Protein AF-A0AA97FC95-F1 (afdb_monomer)

Structure (mmCIF, N/CA/C/O backbone):
data_AF-A0AA97FC95-F1
#
_entry.id   AF-A0AA97FC95-F1
#
loop_
_atom_site.group_PDB
_atom_site.id
_atom_site.type_symbol
_atom_site.label_atom_id
_atom_site.label_alt_id
_atom_site.label_comp_id
_atom_site.label_asym_id
_atom_site.label_entity_id
_atom_site.label_seq_id
_atom_site.pdbx_PDB_ins_code
_atom_site.Cartn_x
_atom_site.Cartn_y
_atom_site.Cartn_z
_atom_site.occupancy
_atom_site.B_iso_or_equiv
_atom_site.auth_seq_id
_atom_site.auth_comp_id
_atom_site.auth_asym_id
_atom_site.auth_atom_id
_atom_site.pdbx_PDB_model_num
ATOM 1 N N . MET A 1 1 ? -12.228 -9.298 33.103 1.00 82.50 1 MET A N 1
ATOM 2 C CA . MET A 1 1 ? -12.554 -8.169 32.203 1.00 82.50 1 MET A CA 1
ATOM 3 C C . MET A 1 1 ? -13.077 -6.937 32.944 1.00 82.50 1 MET A C 1
ATOM 5 O O . MET A 1 1 ? -12.356 -5.952 32.947 1.00 82.50 1 MET A O 1
ATOM 9 N N . LYS A 1 2 ? -14.233 -6.981 33.641 1.00 90.38 2 LYS A N 1
ATOM 10 C CA . LYS A 1 2 ? -14.786 -5.820 34.390 1.00 90.38 2 LYS A CA 1
ATOM 11 C C . LYS A 1 2 ? -13.764 -5.099 35.282 1.00 90.38 2 LYS A C 1
ATOM 13 O O . LYS A 1 2 ? -13.689 -3.879 35.252 1.00 90.38 2 LYS A O 1
ATOM 18 N N . ARG A 1 3 ? -12.931 -5.842 36.024 1.00 91.69 3 ARG A N 1
ATOM 19 C CA . ARG A 1 3 ? -11.844 -5.265 36.839 1.00 91.69 3 ARG A CA 1
ATOM 20 C C . ARG A 1 3 ? -10.843 -4.451 36.007 1.00 91.69 3 ARG A C 1
ATOM 22 O O . ARG A 1 3 ? -10.552 -3.326 36.368 1.00 91.69 3 ARG A O 1
ATOM 29 N N . ALA A 1 4 ? -10.371 -4.987 34.882 1.00 88.81 4 ALA A N 1
ATOM 30 C CA . ALA A 1 4 ? -9.435 -4.282 34.003 1.00 88.81 4 ALA A CA 1
ATOM 31 C C . ALA A 1 4 ? -10.069 -3.031 33.373 1.00 88.81 4 ALA A C 1
ATOM 33 O O . ALA A 1 4 ? -9.433 -1.990 33.319 1.00 88.81 4 ALA A O 1
ATOM 34 N N . LEU A 1 5 ? -11.339 -3.109 32.961 1.00 91.75 5 LEU A N 1
ATOM 35 C CA . LEU A 1 5 ? -12.071 -1.950 32.441 1.00 91.75 5 LEU A CA 1
ATOM 36 C C . LEU A 1 5 ? -12.244 -0.857 33.503 1.00 91.75 5 LEU A C 1
ATOM 38 O O . LEU A 1 5 ? -12.091 0.313 33.182 1.00 91.75 5 LEU A O 1
ATOM 42 N N . LYS A 1 6 ? -12.493 -1.222 34.770 1.00 93.75 6 LYS A N 1
ATOM 43 C CA . LYS A 1 6 ? -12.516 -0.256 35.882 1.00 93.75 6 LYS A CA 1
ATOM 44 C C . LYS A 1 6 ? -11.175 0.457 36.037 1.00 93.75 6 LYS A C 1
ATOM 46 O O . LYS A 1 6 ? -11.168 1.678 36.115 1.00 93.75 6 LYS A O 1
ATOM 51 N N . GLU A 1 7 ? -10.070 -0.288 36.027 1.00 93.00 7 GLU A N 1
ATOM 52 C CA . GLU A 1 7 ? -8.716 0.278 36.106 1.00 93.00 7 GLU A CA 1
ATOM 53 C C . GLU A 1 7 ? -8.420 1.215 34.930 1.00 93.00 7 GLU A C 1
ATOM 55 O O . GLU A 1 7 ? -7.948 2.330 35.132 1.00 93.00 7 GLU A O 1
ATOM 60 N N . ILE A 1 8 ? -8.758 0.808 33.702 1.00 92.25 8 ILE A N 1
ATOM 61 C CA . ILE A 1 8 ? -8.600 1.641 32.502 1.00 92.25 8 ILE A CA 1
ATOM 62 C C . ILE A 1 8 ? -9.433 2.923 32.623 1.00 92.25 8 ILE A C 1
ATOM 64 O O . ILE A 1 8 ? -8.919 4.005 32.339 1.00 92.25 8 ILE A O 1
ATOM 68 N N . ASN A 1 9 ? -10.675 2.822 33.114 1.00 93.62 9 ASN A N 1
ATOM 69 C CA . ASN A 1 9 ? -11.589 3.958 33.254 1.00 93.62 9 ASN A CA 1
ATOM 70 C C . ASN A 1 9 ? -11.081 5.050 34.209 1.00 93.62 9 ASN A C 1
ATOM 72 O O . ASN A 1 9 ? -11.554 6.180 34.158 1.00 93.62 9 ASN A O 1
ATOM 76 N N . THR A 1 10 ? -10.111 4.733 35.075 1.00 93.06 10 THR A N 1
ATOM 77 C CA . THR A 1 10 ? -9.479 5.731 35.954 1.00 93.06 10 THR A CA 1
ATOM 78 C C . THR A 1 10 ? -8.564 6.700 35.202 1.00 93.06 10 THR A C 1
ATOM 80 O O . THR A 1 10 ? -8.361 7.820 35.663 1.00 93.06 10 THR A O 1
ATOM 83 N N . LYS A 1 11 ? -8.011 6.287 34.051 1.00 92.06 11 LYS A N 1
ATOM 84 C CA . LYS A 1 11 ? -7.064 7.081 33.244 1.00 92.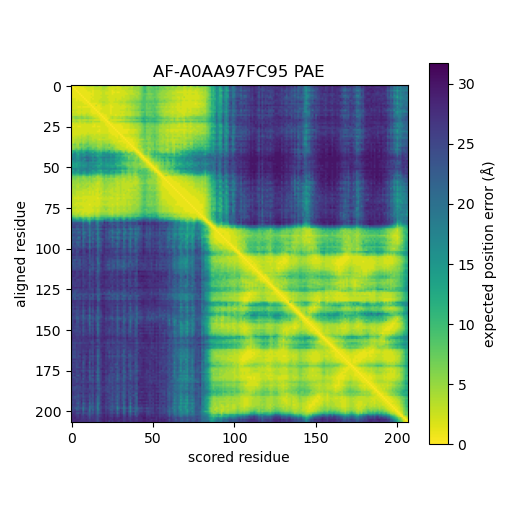06 11 LYS A CA 1
ATOM 85 C C . LYS A 1 11 ? -7.589 7.433 31.855 1.00 92.06 11 LYS A C 1
ATOM 87 O O . LYS A 1 11 ? -7.106 8.378 31.236 1.00 92.06 11 LYS A O 1
ATOM 92 N N . ILE A 1 12 ? -8.541 6.661 31.344 1.00 92.56 12 ILE A N 1
ATOM 93 C CA . ILE A 1 12 ? -9.150 6.826 30.026 1.00 92.56 12 ILE A CA 1
ATOM 94 C C . ILE A 1 12 ? -10.660 6.799 30.216 1.00 92.56 12 ILE A C 1
ATOM 96 O O . ILE A 1 12 ? -11.195 5.761 30.583 1.00 92.56 12 ILE A O 1
ATOM 100 N N . SER A 1 13 ? -11.352 7.902 29.930 1.00 92.88 13 SER A N 1
ATOM 101 C CA . SER A 1 13 ? -12.819 7.944 29.973 1.00 92.88 13 SER A CA 1
ATOM 102 C C . SER A 1 13 ? -13.403 6.939 28.977 1.00 92.88 13 SER A C 1
ATOM 104 O O . SER A 1 13 ? -13.340 7.146 27.765 1.00 92.88 13 SER A O 1
ATOM 106 N N . LEU A 1 14 ? -13.968 5.830 29.466 1.00 92.44 14 LEU A N 1
ATOM 107 C CA . LEU A 1 14 ? -14.559 4.811 28.595 1.00 92.44 14 LEU A CA 1
ATOM 108 C C . LEU A 1 14 ? -15.836 5.303 27.903 1.00 92.44 14 LEU A C 1
ATOM 110 O O . LEU A 1 14 ? -16.206 4.756 26.868 1.00 92.44 14 LEU A O 1
ATOM 114 N N . SER A 1 15 ? -16.482 6.345 28.435 1.00 92.44 15 SER A N 1
ATOM 115 C CA . SER A 1 15 ? -17.663 6.975 27.833 1.00 92.44 15 SER A CA 1
ATOM 116 C C . SER A 1 15 ? -17.398 7.531 26.428 1.00 92.44 15 SER A C 1
ATOM 118 O O . SER A 1 15 ? -18.323 7.618 25.627 1.00 92.44 15 SER A O 1
ATOM 120 N N . ASP A 1 16 ? -16.142 7.852 26.102 1.00 89.25 16 ASP A N 1
ATOM 121 C CA . ASP A 1 16 ? -15.748 8.381 24.788 1.00 89.25 16 ASP A CA 1
ATOM 122 C C . ASP A 1 16 ? -15.690 7.291 23.700 1.00 89.25 16 ASP A C 1
ATOM 124 O O . ASP A 1 16 ? -15.537 7.588 22.512 1.00 89.25 16 ASP A O 1
ATOM 128 N N . TYR A 1 17 ? -15.788 6.021 24.105 1.00 88.12 17 TYR A N 1
ATOM 129 C CA . TYR A 1 17 ? -15.607 4.838 23.258 1.00 88.12 17 TYR A CA 1
ATOM 130 C C . TYR A 1 17 ? -16.839 3.928 23.257 1.00 88.12 17 TYR A C 1
ATOM 132 O O . TYR A 1 17 ? -16.738 2.737 22.974 1.00 88.12 17 TYR A O 1
ATOM 140 N N . VAL A 1 18 ? -18.002 4.483 23.591 1.00 88.50 18 VAL A N 1
ATOM 141 C CA . VAL A 1 18 ? -19.302 3.805 23.562 1.00 88.50 18 VAL A CA 1
ATOM 142 C C . VAL A 1 18 ? -20.346 4.728 22.916 1.00 88.50 18 VAL A C 1
ATOM 144 O O . VAL A 1 18 ? -20.107 5.936 22.808 1.00 88.50 18 VAL A O 1
ATOM 147 N N . PRO A 1 19 ? -21.509 4.212 22.479 1.00 87.25 19 PRO A N 1
ATOM 148 C CA . PRO A 1 19 ? -22.583 5.040 21.946 1.00 87.25 19 PRO A CA 1
ATOM 149 C C . PRO A 1 19 ? -22.986 6.162 22.905 1.00 87.25 19 PRO A C 1
ATOM 151 O O . PRO A 1 19 ? -23.009 5.990 24.131 1.00 87.25 19 PRO A O 1
ATOM 154 N N . LYS A 1 20 ? -23.355 7.316 22.340 1.00 83.69 20 LYS A N 1
ATOM 155 C CA . LYS A 1 20 ? -23.880 8.445 23.119 1.00 83.69 20 LYS A CA 1
ATOM 156 C C . LYS A 1 20 ? -25.092 7.980 23.935 1.00 83.69 20 LYS A C 1
ATOM 158 O O . LYS A 1 20 ? -25.912 7.217 23.437 1.00 83.69 20 LYS A O 1
ATOM 163 N N . ASN A 1 21 ? -25.206 8.464 25.172 1.00 86.50 21 ASN A N 1
ATOM 164 C CA . ASN A 1 21 ? -26.239 8.086 26.152 1.00 86.50 21 ASN A CA 1
ATOM 165 C C . ASN A 1 21 ? -26.091 6.687 26.779 1.00 86.50 21 ASN A C 1
ATOM 167 O O . ASN A 1 21 ? -26.996 6.234 27.477 1.00 86.50 21 ASN A O 1
ATOM 171 N N . THR A 1 22 ? -24.953 6.014 26.595 1.00 90.19 22 THR A N 1
ATOM 172 C CA . THR A 1 22 ? -24.647 4.801 27.364 1.00 90.19 22 THR A CA 1
ATOM 173 C C . THR A 1 22 ? -24.504 5.148 28.849 1.00 90.19 22 THR A C 1
ATOM 175 O O . THR A 1 22 ? -23.634 5.930 29.226 1.00 90.19 22 THR A O 1
ATOM 178 N N . SER A 1 23 ? -25.348 4.558 29.698 1.00 88.56 23 SER A N 1
ATOM 179 C CA . SER A 1 23 ? -25.391 4.841 31.141 1.00 88.56 23 SER A CA 1
ATOM 180 C C . SER A 1 23 ? -24.152 4.343 31.888 1.00 88.56 23 SER A C 1
ATOM 182 O O . SER A 1 23 ? -23.619 5.050 32.741 1.00 88.56 23 SER A O 1
ATOM 184 N N . ASN A 1 24 ? -23.677 3.139 31.557 1.00 92.62 24 ASN A N 1
ATOM 185 C CA . ASN A 1 24 ? -22.446 2.577 32.097 1.00 92.62 24 ASN A CA 1
ATOM 186 C C . ASN A 1 24 ? -21.564 2.027 30.964 1.00 92.62 24 ASN A C 1
ATOM 188 O O . ASN A 1 24 ? -21.862 0.959 30.419 1.00 92.62 24 ASN A O 1
ATOM 192 N N . PRO A 1 25 ? -20.452 2.702 30.621 1.00 91.44 25 PRO A N 1
ATOM 193 C CA . PRO A 1 25 ? -19.581 2.260 29.538 1.00 91.44 25 PRO A CA 1
ATOM 194 C C . PRO A 1 25 ? -18.913 0.907 29.828 1.00 91.44 25 PRO A C 1
ATOM 196 O O . PRO A 1 25 ? -18.642 0.143 28.906 1.00 91.44 25 PRO A O 1
ATOM 199 N N . ILE A 1 26 ? -18.674 0.563 31.100 1.00 92.69 26 ILE A N 1
ATOM 200 C CA . ILE A 1 26 ? -18.060 -0.720 31.474 1.00 92.69 26 ILE A CA 1
ATOM 201 C C . ILE A 1 26 ? -19.015 -1.876 31.189 1.00 92.69 26 ILE A C 1
ATOM 203 O O . ILE A 1 26 ? -18.582 -2.904 30.668 1.00 92.69 26 ILE A O 1
ATOM 207 N N . ASP A 1 27 ? -20.291 -1.714 31.540 1.00 92.75 27 ASP A N 1
ATOM 208 C CA . ASP A 1 27 ? -21.303 -2.735 31.272 1.00 92.75 27 ASP A CA 1
ATOM 209 C C . ASP A 1 27 ? -21.538 -2.860 29.765 1.00 92.75 27 ASP A C 1
ATOM 211 O O . ASP A 1 27 ? -21.550 -3.973 29.259 1.00 92.75 27 ASP A O 1
ATOM 215 N N . TYR A 1 28 ? -21.535 -1.756 29.011 1.00 91.06 28 TYR A N 1
ATOM 216 C CA . TYR A 1 28 ? -21.583 -1.816 27.546 1.00 91.06 28 TYR A CA 1
ATOM 217 C C . TYR A 1 28 ? -20.461 -2.679 26.941 1.00 91.06 28 TYR A C 1
ATOM 219 O O . TYR A 1 28 ? -20.723 -3.557 26.118 1.00 91.06 28 TYR A O 1
ATOM 227 N N . PHE A 1 29 ? -1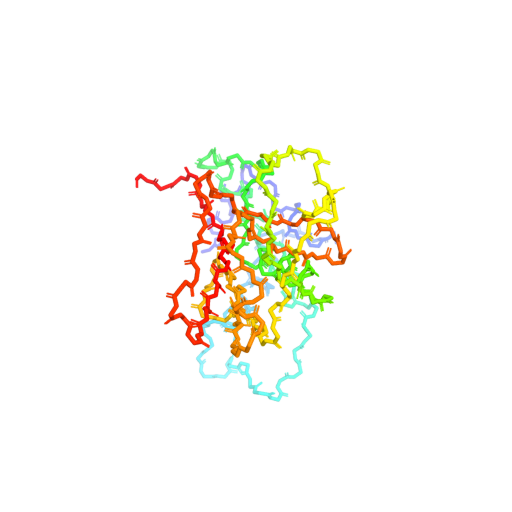9.206 -2.507 27.370 1.00 88.81 29 PHE A N 1
ATOM 228 C CA . PHE A 1 29 ? -18.113 -3.353 26.873 1.00 88.81 29 PHE A CA 1
ATOM 229 C C . PHE A 1 29 ? -18.290 -4.837 27.228 1.00 88.81 29 PHE A C 1
ATOM 231 O O . PHE A 1 29 ? -17.825 -5.709 26.494 1.00 88.81 29 PHE A O 1
ATOM 238 N N . VAL A 1 30 ? -18.934 -5.143 28.353 1.00 88.94 30 VAL A N 1
ATOM 239 C CA . VAL A 1 30 ? -19.117 -6.526 28.809 1.00 88.94 30 VAL A CA 1
ATOM 240 C C . VAL A 1 30 ? -20.316 -7.189 28.164 1.00 88.94 30 VAL A C 1
ATOM 242 O O . VAL A 1 30 ? -20.228 -8.357 27.804 1.00 88.94 30 VAL A O 1
ATOM 245 N N . ASP A 1 31 ? -21.394 -6.443 28.002 1.00 88.56 31 ASP A N 1
ATOM 246 C CA . ASP A 1 31 ? -22.692 -6.992 27.642 1.00 88.56 31 ASP A CA 1
ATOM 247 C C . ASP A 1 31 ? -22.960 -6.847 26.140 1.00 88.56 31 ASP A C 1
ATOM 249 O O . ASP A 1 31 ? -23.754 -7.602 25.594 1.00 88.56 31 ASP A O 1
ATOM 253 N N . GLN A 1 32 ? -22.283 -5.914 25.457 1.00 84.81 32 GLN A N 1
ATOM 254 C CA . GLN A 1 32 ? -22.454 -5.673 24.019 1.00 84.81 32 GLN A CA 1
ATOM 255 C C . GLN A 1 32 ? -21.202 -6.047 23.219 1.00 84.81 32 GLN A C 1
ATOM 257 O O . GLN A 1 32 ? -21.278 -6.798 22.255 1.00 84.81 32 GLN A O 1
ATOM 262 N N . GLN A 1 33 ? -20.018 -5.575 23.623 1.00 80.94 33 GLN A N 1
ATOM 263 C CA . GLN A 1 33 ? -18.795 -5.770 22.823 1.00 80.94 33 GLN A CA 1
ATOM 264 C C . GLN A 1 33 ? -18.177 -7.166 22.979 1.00 80.94 33 GLN A C 1
ATOM 266 O O . GLN A 1 33 ? -17.675 -7.751 22.019 1.00 80.94 33 GLN A O 1
ATOM 271 N N . TYR A 1 34 ? -18.181 -7.711 24.197 1.00 81.69 34 TYR A N 1
ATOM 272 C CA . TYR A 1 34 ? -17.573 -9.011 24.470 1.00 81.69 34 TYR A CA 1
ATOM 273 C C . TYR A 1 34 ? -18.309 -10.189 23.810 1.00 81.69 34 TYR A C 1
ATOM 275 O O . TYR A 1 34 ? -17.608 -11.014 23.221 1.00 81.69 34 TYR A O 1
ATOM 283 N N . PRO A 1 35 ? -19.658 -10.269 23.819 1.00 79.56 35 PRO A N 1
ATOM 284 C CA . PRO A 1 35 ? -20.384 -11.323 23.113 1.00 79.56 35 PRO A CA 1
ATOM 285 C C . PRO A 1 35 ? -20.109 -11.303 21.611 1.00 79.56 35 PRO A C 1
ATOM 287 O O . PRO A 1 35 ? -19.653 -12.312 21.093 1.00 79.56 35 PRO A O 1
ATOM 290 N N . ILE A 1 36 ? -20.205 -10.138 20.955 1.00 76.62 36 ILE A N 1
ATOM 291 C CA . ILE A 1 36 ? -19.919 -9.990 19.514 1.00 76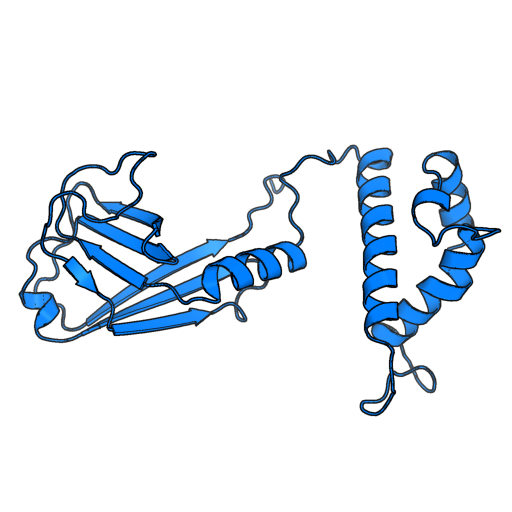.62 36 ILE A CA 1
ATOM 292 C C . ILE A 1 36 ? -18.534 -10.557 19.160 1.00 76.62 36 ILE A C 1
ATOM 294 O O . ILE A 1 36 ? -18.377 -11.304 18.196 1.00 76.62 36 ILE A O 1
ATOM 298 N N . ARG A 1 37 ? -17.507 -10.255 19.967 1.00 72.50 37 ARG A N 1
ATOM 299 C CA . ARG A 1 37 ? -16.150 -10.780 19.747 1.00 72.50 37 ARG A CA 1
ATOM 300 C C . ARG A 1 37 ? -16.055 -12.286 20.004 1.00 72.50 37 ARG A C 1
ATOM 302 O O . ARG A 1 37 ? -15.325 -12.986 19.301 1.00 72.50 37 ARG A O 1
ATOM 309 N N . CYS A 1 38 ? -16.724 -12.774 21.045 1.00 71.12 38 CYS A N 1
ATOM 310 C CA . CYS A 1 38 ? -16.771 -14.196 21.358 1.00 71.12 38 CYS A CA 1
ATOM 311 C C . CYS A 1 38 ? -17.468 -14.986 20.251 1.00 71.12 38 CYS A C 1
ATOM 313 O O . CYS A 1 38 ? -16.936 -16.020 19.863 1.00 71.12 38 CYS A O 1
ATOM 315 N N . ASP A 1 39 ? -18.561 -14.475 19.696 1.00 70.44 39 ASP A N 1
ATOM 316 C CA . ASP A 1 39 ? -19.309 -15.114 18.614 1.00 70.44 39 ASP A CA 1
ATOM 317 C C . ASP A 1 39 ? -18.484 -15.171 17.314 1.00 70.44 39 ASP A C 1
ATOM 319 O O . ASP A 1 39 ? -18.539 -16.155 16.580 1.00 70.44 39 ASP A O 1
ATOM 323 N N . LEU A 1 40 ? -17.635 -14.164 17.067 1.00 67.44 40 LEU A N 1
ATOM 324 C CA . LEU A 1 40 ? -16.754 -14.114 15.892 1.00 67.44 40 LEU A CA 1
ATOM 325 C C . LEU A 1 40 ? -15.494 -14.985 15.999 1.00 67.44 40 LEU A C 1
ATOM 327 O O . LEU A 1 40 ? -15.093 -15.598 15.013 1.00 67.44 40 LEU A O 1
ATOM 331 N N . PHE A 1 41 ? -14.838 -15.033 17.163 1.00 64.56 41 PHE A N 1
ATOM 332 C CA . PHE A 1 41 ? -13.494 -15.632 17.280 1.00 64.56 41 PHE A CA 1
ATOM 333 C C . PHE A 1 41 ? -13.382 -16.813 18.241 1.00 64.56 41 PHE A C 1
ATOM 335 O O . PHE A 1 41 ? -12.377 -17.526 18.240 1.00 64.56 41 PHE A O 1
ATOM 342 N N . HIS A 1 42 ? -14.374 -17.009 19.103 1.00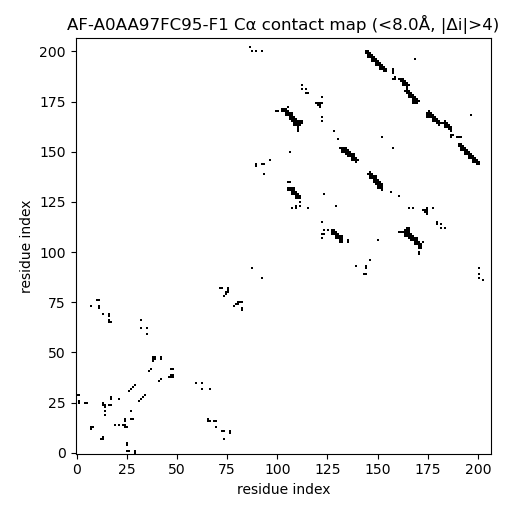 61.50 42 HIS A N 1
ATOM 343 C CA . HIS A 1 42 ? -14.333 -18.014 20.165 1.00 61.50 42 HIS A CA 1
ATOM 344 C C . HIS A 1 42 ? -15.623 -18.813 20.280 1.00 61.50 42 HIS A C 1
ATOM 346 O O . HIS A 1 42 ? -15.824 -19.512 21.278 1.00 61.50 42 HIS A O 1
ATOM 352 N N . ALA A 1 43 ? -16.479 -18.738 19.268 1.00 62.88 43 ALA A N 1
ATOM 353 C CA . ALA A 1 43 ? -17.722 -19.448 19.291 1.00 62.88 43 ALA A CA 1
ATOM 354 C C . ALA A 1 43 ? -17.474 -20.953 19.332 1.00 62.88 43 ALA A C 1
ATOM 356 O O . ALA A 1 43 ? -16.842 -21.540 18.452 1.00 62.88 43 ALA A O 1
ATOM 357 N N . LYS A 1 44 ? -17.989 -21.584 20.382 1.00 60.34 44 LYS A N 1
ATOM 358 C CA . LYS A 1 44 ? -18.062 -23.034 20.518 1.00 60.34 44 LYS A CA 1
ATOM 359 C C . LYS A 1 44 ? -19.514 -23.400 20.782 1.00 60.34 44 LYS A C 1
ATOM 361 O O . LYS A 1 44 ? -20.172 -22.751 21.591 1.00 60.34 44 LYS A O 1
ATOM 366 N N . GLY A 1 45 ? -19.998 -24.457 20.135 1.00 66.12 45 GLY A N 1
ATOM 367 C CA . GLY A 1 45 ? -21.369 -24.932 20.328 1.00 66.12 45 GLY A CA 1
ATOM 368 C C . GLY A 1 45 ? -22.407 -23.932 19.817 1.00 66.12 45 GLY A C 1
ATOM 369 O O . GLY A 1 45 ? -22.269 -23.429 18.714 1.00 66.12 45 GLY A O 1
ATOM 370 N N . SER A 1 46 ? -23.433 -23.637 20.612 1.00 61.03 46 SER A N 1
ATOM 371 C CA . SER A 1 46 ? -24.613 -22.844 20.220 1.00 61.03 46 SER A CA 1
ATOM 372 C C . SER A 1 46 ? -24.357 -21.375 19.866 1.00 61.03 46 SER A C 1
ATOM 374 O O . SER A 1 46 ? -25.266 -20.720 19.374 1.00 61.03 46 SER A O 1
ATOM 376 N N . ASN A 1 47 ? -23.157 -20.853 20.128 1.00 59.16 47 ASN A N 1
ATOM 377 C CA . ASN A 1 47 ? -22.819 -19.444 19.903 1.00 59.16 47 ASN A CA 1
ATOM 378 C C . ASN A 1 47 ? -22.050 -19.231 18.590 1.00 59.16 47 ASN A C 1
ATOM 380 O O . ASN A 1 47 ? -21.490 -18.161 18.369 1.00 59.16 47 ASN A O 1
ATOM 384 N N . CYS A 1 48 ? -21.946 -20.258 17.738 1.00 63.00 48 CYS A N 1
ATOM 385 C CA . CYS A 1 48 ? -21.322 -20.106 16.431 1.00 63.00 48 CYS A CA 1
ATOM 386 C C . CYS A 1 48 ? -22.215 -19.337 15.475 1.00 63.00 48 CYS A C 1
ATOM 388 O O . CYS A 1 48 ? -23.378 -19.665 15.255 1.00 63.00 48 CYS A O 1
ATOM 390 N N . ILE A 1 49 ? -21.605 -18.323 14.874 1.00 63.22 49 ILE A N 1
ATOM 391 C CA . ILE A 1 49 ? -22.119 -17.670 13.689 1.00 63.22 49 ILE A CA 1
ATOM 392 C C . ILE A 1 49 ? -22.176 -18.732 12.589 1.00 63.22 49 ILE A C 1
ATOM 394 O O . ILE A 1 49 ? -21.155 -19.177 12.065 1.00 63.22 49 ILE A O 1
ATOM 398 N N . LEU A 1 50 ? -23.386 -19.185 12.281 1.00 66.88 50 LEU A N 1
ATOM 399 C CA . LEU A 1 50 ? -23.656 -20.076 11.163 1.00 66.88 50 LEU A CA 1
ATOM 400 C C . LEU A 1 50 ? -23.594 -19.291 9.842 1.00 66.88 50 LEU A C 1
ATOM 402 O O . LEU A 1 50 ? -23.913 -18.101 9.839 1.00 66.88 50 LEU A O 1
ATOM 406 N N . PRO A 1 51 ? -23.289 -19.942 8.705 1.00 56.41 51 PRO A N 1
ATOM 407 C CA . PRO A 1 51 ? -23.250 -19.292 7.388 1.00 56.41 51 PRO A CA 1
ATOM 408 C C . PRO A 1 51 ? -24.544 -18.563 6.989 1.00 56.41 51 PRO A C 1
ATOM 410 O O . PRO A 1 51 ? -24.515 -17.683 6.139 1.00 56.41 51 PRO A O 1
ATOM 413 N N . PHE A 1 52 ? -25.672 -18.934 7.600 1.00 63.41 52 PHE A N 1
ATOM 414 C CA . PHE A 1 52 ? -27.007 -18.384 7.335 1.00 63.41 52 PHE A CA 1
ATOM 415 C C . PHE A 1 52 ? -27.474 -17.399 8.414 1.00 63.41 52 PHE A C 1
ATOM 417 O O . PHE A 1 52 ? -28.637 -17.009 8.427 1.00 63.41 52 PHE A O 1
ATOM 424 N N . SER A 1 53 ? -26.606 -17.058 9.368 1.00 66.50 53 SER A N 1
ATOM 425 C CA . SER A 1 53 ? -26.947 -16.102 10.420 1.00 66.50 53 SER A CA 1
ATOM 426 C C . SER A 1 53 ? -27.048 -14.720 9.794 1.00 66.50 53 SER A C 1
ATOM 428 O O . SER A 1 53 ? -26.063 -14.217 9.254 1.00 66.50 53 SER A O 1
ATOM 430 N N . GLU A 1 54 ? -28.217 -14.095 9.886 1.00 62.06 54 GLU A N 1
ATOM 431 C CA . GLU A 1 54 ? -28.379 -12.687 9.536 1.00 62.06 54 GLU A CA 1
ATOM 432 C C . GLU A 1 54 ? -27.686 -11.836 10.599 1.00 62.06 54 GLU A C 1
ATOM 434 O O . GLU A 1 54 ? -28.280 -11.438 11.600 1.00 62.06 54 GLU A O 1
ATOM 439 N N . ILE A 1 55 ? -26.388 -11.605 10.419 1.00 67.56 55 ILE A N 1
ATOM 440 C CA . ILE A 1 55 ? -25.658 -10.672 11.266 1.00 67.56 55 ILE A CA 1
ATOM 441 C C . ILE A 1 55 ? -25.663 -9.314 10.602 1.00 67.56 55 ILE A C 1
ATOM 443 O O . ILE A 1 55 ? -25.249 -9.157 9.454 1.00 67.56 55 ILE A O 1
ATOM 447 N N . GLU A 1 56 ? -26.072 -8.309 11.365 1.00 73.62 56 GLU A N 1
ATOM 448 C CA . GLU A 1 56 ? -25.905 -6.924 10.965 1.00 73.62 56 GLU A CA 1
ATOM 449 C C . GLU A 1 56 ? -24.406 -6.585 10.913 1.00 73.62 56 GLU A C 1
ATOM 451 O O . GLU A 1 56 ? -23.746 -6.382 11.936 1.00 73.62 56 GLU A O 1
ATOM 456 N N . ILE A 1 57 ? -23.855 -6.534 9.699 1.00 71.38 57 ILE A N 1
ATOM 457 C CA . ILE A 1 57 ? -22.444 -6.202 9.445 1.00 71.38 57 ILE A CA 1
ATOM 458 C C . ILE A 1 57 ? -22.090 -4.830 10.044 1.00 71.38 57 ILE A C 1
ATOM 460 O O . ILE A 1 57 ? -20.995 -4.649 10.574 1.00 71.38 57 ILE A O 1
ATOM 464 N N . SER A 1 58 ? -23.037 -3.889 10.025 1.00 70.94 58 SER A N 1
ATOM 465 C CA . SER A 1 58 ? -22.960 -2.575 10.680 1.00 70.94 58 SER A CA 1
ATOM 466 C C . SER A 1 58 ? -22.613 -2.679 12.169 1.00 70.94 58 SER A C 1
ATOM 468 O O . SER A 1 58 ? -21.738 -1.961 12.651 1.00 70.94 58 SER A O 1
ATOM 470 N N . ASN A 1 59 ? -23.243 -3.600 12.902 1.00 70.50 59 ASN A N 1
ATOM 471 C CA . ASN A 1 59 ? -23.015 -3.772 14.337 1.00 70.50 59 ASN A CA 1
ATOM 472 C C . ASN A 1 59 ? -21.627 -4.339 14.626 1.00 70.50 59 ASN A C 1
ATOM 474 O O . ASN A 1 59 ? -20.970 -3.896 15.571 1.00 70.50 59 ASN A O 1
ATOM 478 N N . ILE A 1 60 ? -21.148 -5.261 13.785 1.00 73.06 60 ILE A N 1
ATOM 479 C CA . ILE A 1 60 ? -19.769 -5.753 13.862 1.00 73.06 60 ILE A CA 1
ATOM 480 C C . ILE A 1 60 ? -18.798 -4.602 13.588 1.00 73.06 60 ILE A C 1
ATOM 482 O O . ILE A 1 60 ? -17.922 -4.338 14.407 1.00 73.06 60 ILE A O 1
ATOM 486 N N . ALA A 1 61 ? -18.958 -3.888 12.474 1.00 70.81 61 ALA A N 1
ATOM 487 C CA . ALA A 1 61 ? -18.054 -2.807 12.088 1.00 70.81 61 ALA A CA 1
ATOM 488 C C . ALA A 1 61 ? -17.948 -1.730 13.184 1.00 70.81 61 ALA A C 1
ATOM 490 O O . ALA A 1 61 ? -16.843 -1.386 13.610 1.00 70.81 61 ALA A O 1
ATOM 491 N N . ASN A 1 62 ? -19.088 -1.286 13.720 1.00 74.81 62 ASN A N 1
ATOM 492 C CA . ASN A 1 62 ? -19.145 -0.306 14.806 1.00 74.81 62 ASN A CA 1
ATOM 493 C C . ASN A 1 62 ? -18.465 -0.821 16.083 1.00 74.81 62 ASN A C 1
ATOM 495 O O . ASN A 1 62 ? -17.711 -0.094 16.731 1.00 74.81 62 ASN A O 1
ATOM 499 N N . ALA A 1 63 ? -18.693 -2.087 16.445 1.00 74.38 63 ALA A N 1
ATOM 500 C CA . ALA A 1 63 ? -18.048 -2.704 17.599 1.00 74.38 63 ALA A CA 1
ATOM 501 C C . ALA A 1 63 ? -16.515 -2.710 17.468 1.00 74.38 63 ALA A C 1
ATOM 503 O O . ALA A 1 63 ? -15.797 -2.316 18.393 1.00 74.38 63 ALA A O 1
ATOM 504 N N . TYR A 1 64 ? -15.996 -3.070 16.294 1.00 75.94 64 TYR A N 1
ATOM 505 C CA . TYR A 1 64 ? -14.556 -3.040 16.045 1.00 75.94 64 TYR A CA 1
ATOM 506 C C . TYR A 1 64 ? -13.987 -1.632 16.055 1.00 75.94 64 TYR A C 1
ATOM 508 O O . TYR A 1 64 ? -12.910 -1.434 16.617 1.00 75.94 64 TYR A O 1
ATOM 516 N N . GLU A 1 65 ? -14.688 -0.658 15.478 1.00 76.25 65 GLU A N 1
ATOM 517 C CA . GLU A 1 65 ? -14.243 0.732 15.498 1.00 76.25 65 GLU A CA 1
ATOM 518 C C . GLU A 1 65 ? -14.064 1.223 16.942 1.00 76.25 65 GLU A C 1
ATOM 520 O O . GLU A 1 65 ? -12.989 1.711 17.309 1.00 76.25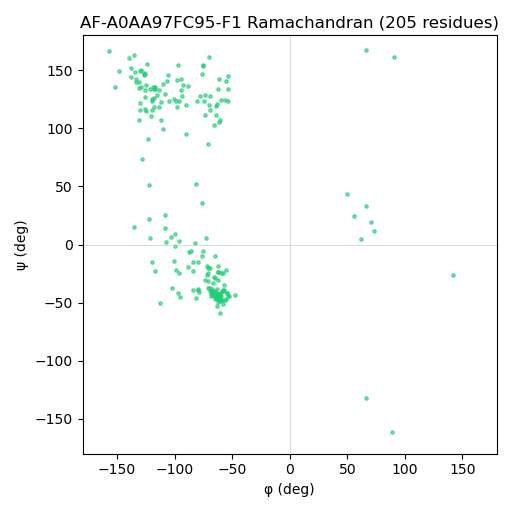 65 GLU A O 1
ATOM 525 N N . TYR A 1 66 ? -15.079 1.031 17.792 1.00 78.69 66 TYR A N 1
ATOM 526 C CA . TYR A 1 66 ? -15.033 1.443 19.195 1.00 78.69 66 TYR A CA 1
ATOM 527 C C . TYR A 1 66 ? -13.921 0.738 19.972 1.00 78.69 66 TYR A C 1
ATOM 529 O O . TYR A 1 66 ? -13.156 1.389 20.693 1.00 78.69 66 TYR A O 1
ATOM 537 N N . LEU A 1 67 ? -13.776 -0.576 19.785 1.00 81.75 67 LEU A N 1
ATOM 538 C CA . LEU A 1 67 ? -12.725 -1.353 20.433 1.00 81.75 67 LEU A CA 1
ATOM 539 C C . LEU A 1 67 ? -11.331 -0.907 19.983 1.00 81.75 67 LEU A C 1
ATOM 541 O O . LEU A 1 67 ? -10.429 -0.758 20.807 1.00 81.75 67 LEU A O 1
ATOM 545 N N . HIS A 1 68 ? -11.148 -0.671 18.687 1.00 77.94 68 HIS A N 1
ATOM 546 C CA . HIS A 1 68 ? -9.869 -0.271 18.122 1.00 77.94 68 HIS A CA 1
ATOM 547 C C . HIS A 1 68 ? -9.457 1.130 18.587 1.00 77.94 68 HIS A C 1
ATOM 549 O O . HIS A 1 68 ? -8.301 1.351 18.954 1.00 77.94 68 HIS A O 1
ATOM 555 N N . ARG A 1 69 ? -10.408 2.070 18.640 1.00 79.94 69 ARG A N 1
ATOM 556 C CA . ARG A 1 69 ? -10.193 3.416 19.188 1.00 79.94 69 ARG A CA 1
ATOM 557 C C . ARG A 1 69 ? -9.814 3.369 20.667 1.00 79.94 69 ARG A C 1
ATOM 559 O O . ARG A 1 69 ? -8.853 4.032 21.061 1.00 79.94 69 ARG A O 1
ATOM 566 N N . LEU A 1 70 ? -10.507 2.549 21.463 1.00 85.62 70 LEU A N 1
ATOM 567 C CA . LEU A 1 70 ? -10.151 2.336 22.865 1.00 85.62 70 LEU A CA 1
ATOM 568 C C . LEU A 1 70 ? -8.744 1.740 22.986 1.00 85.62 70 LEU A C 1
ATOM 570 O O . LEU A 1 70 ? -7.947 2.200 23.803 1.00 85.62 70 LEU A O 1
ATOM 574 N N . TRP A 1 71 ? -8.411 0.749 22.158 1.00 83.75 71 TRP A N 1
ATOM 575 C CA . TRP A 1 71 ? -7.114 0.087 22.226 1.00 83.75 71 TRP A CA 1
ATOM 576 C C . TRP A 1 71 ? -5.961 1.029 21.886 1.00 83.75 71 TRP A C 1
ATOM 578 O O . TRP A 1 71 ? -5.011 1.111 22.660 1.00 83.75 71 TRP A O 1
ATOM 588 N N . LYS A 1 72 ? -6.102 1.839 20.830 1.00 80.31 72 LYS A N 1
ATOM 589 C CA . LYS A 1 72 ? -5.162 2.927 20.509 1.00 80.31 72 LYS A CA 1
ATOM 590 C C . LYS A 1 72 ? -4.964 3.886 21.682 1.00 80.31 72 LYS A C 1
ATOM 592 O O . LYS A 1 72 ? -3.844 4.294 21.988 1.00 80.31 72 LYS A O 1
ATOM 597 N N . LYS A 1 73 ? -6.044 4.239 22.384 1.00 85.94 73 LYS A N 1
ATOM 598 C CA . LYS A 1 73 ? -5.931 5.109 23.556 1.00 85.94 73 LYS A CA 1
ATOM 599 C C . LYS A 1 73 ? -5.198 4.427 24.710 1.00 85.94 73 LYS A C 1
ATOM 601 O O . LYS A 1 73 ? -4.379 5.074 25.360 1.00 85.94 73 LYS A O 1
ATOM 606 N N . ILE A 1 74 ? -5.448 3.140 24.948 1.00 85.19 74 ILE A N 1
ATOM 607 C CA . ILE A 1 74 ? -4.744 2.367 25.978 1.00 85.19 74 ILE A CA 1
ATOM 608 C C . ILE A 1 74 ? -3.253 2.268 25.655 1.00 85.19 74 ILE A C 1
ATOM 610 O O . ILE A 1 74 ? -2.437 2.554 26.531 1.00 85.19 74 ILE A O 1
ATOM 614 N N . THR A 1 75 ? -2.884 1.949 24.411 1.00 81.81 75 THR A N 1
ATOM 615 C CA . THR A 1 75 ? -1.476 1.893 23.988 1.00 81.81 75 THR A CA 1
ATOM 616 C C . THR A 1 75 ? -0.784 3.240 24.161 1.00 81.81 75 THR A C 1
ATOM 618 O O . THR A 1 75 ? 0.329 3.309 24.676 1.00 81.81 75 THR A O 1
ATOM 621 N N . ASN A 1 76 ? -1.474 4.329 23.829 1.00 82.38 76 ASN A N 1
ATOM 622 C CA . ASN A 1 76 ? -0.943 5.671 24.008 1.00 82.38 76 ASN A CA 1
ATOM 623 C C . ASN A 1 76 ? -0.723 6.053 25.477 1.00 82.38 76 ASN A C 1
ATOM 625 O O . ASN A 1 76 ? 0.325 6.591 25.815 1.00 82.38 76 ASN A O 1
ATOM 629 N N . VAL A 1 77 ? -1.685 5.772 26.358 1.00 85.31 77 VAL A N 1
ATOM 630 C CA . VAL A 1 77 ? -1.622 6.209 27.764 1.00 85.31 77 VAL A CA 1
ATOM 631 C C . VAL A 1 77 ? -0.723 5.318 28.619 1.00 85.31 77 VAL A C 1
ATOM 633 O O . VAL A 1 77 ? -0.042 5.824 29.506 1.00 85.31 77 VAL A O 1
ATOM 636 N N . TYR A 1 78 ? -0.734 4.002 28.396 1.00 82.69 78 TYR A N 1
ATOM 637 C CA . TYR A 1 78 ? -0.011 3.053 29.251 1.00 82.69 78 TYR A CA 1
ATOM 638 C C . TYR A 1 78 ? 1.369 2.675 28.716 1.00 82.69 78 TYR A C 1
ATOM 640 O O . TYR A 1 78 ? 2.228 2.294 29.506 1.00 82.69 78 TYR A O 1
ATOM 648 N N . PHE A 1 79 ? 1.584 2.779 27.404 1.00 78.12 79 PHE A N 1
ATOM 649 C CA . PHE A 1 79 ? 2.831 2.368 26.753 1.00 78.12 79 PHE A CA 1
ATOM 650 C C . PHE A 1 79 ? 3.511 3.516 26.004 1.00 78.12 79 PHE A C 1
ATOM 652 O O . PHE A 1 79 ? 4.511 3.291 25.333 1.00 78.12 79 PHE A O 1
ATOM 659 N N . TYR A 1 80 ? 2.980 4.740 26.116 1.00 75.62 80 TYR A N 1
ATOM 660 C CA . TYR A 1 80 ? 3.521 5.943 25.479 1.00 75.62 80 TYR A CA 1
ATOM 661 C C . TYR A 1 80 ? 3.669 5.829 23.956 1.00 75.62 80 TYR A C 1
ATOM 663 O O . TYR A 1 80 ? 4.453 6.560 23.357 1.00 75.62 80 TYR A O 1
ATOM 671 N N . VAL A 1 81 ? 2.887 4.951 23.317 1.00 69.62 81 VAL A N 1
ATOM 672 C CA . VAL A 1 81 ? 2.861 4.831 21.855 1.00 69.62 81 VAL A CA 1
ATOM 673 C C . VAL A 1 81 ? 2.211 6.100 21.291 1.00 69.62 81 VAL A C 1
ATOM 675 O O . VAL A 1 81 ? 1.043 6.370 21.599 1.00 69.62 81 VAL A O 1
ATOM 678 N N . PRO A 1 82 ? 2.924 6.932 20.518 1.00 63.50 82 PRO A N 1
ATOM 679 C CA . PRO A 1 82 ? 2.364 8.181 20.026 1.00 63.50 82 PRO A CA 1
ATOM 680 C C . PRO A 1 82 ? 1.159 7.914 19.115 1.00 63.50 82 PRO A C 1
ATOM 682 O O . PRO A 1 82 ? 1.210 7.088 18.211 1.00 63.50 82 PRO A O 1
ATOM 685 N N . ASN A 1 83 ? 0.068 8.658 19.329 1.00 58.06 83 ASN A N 1
ATOM 686 C CA . ASN A 1 83 ? -1.092 8.694 18.425 1.00 58.06 83 ASN A CA 1
ATOM 687 C C . ASN A 1 83 ? -0.795 9.535 17.166 1.00 58.06 83 ASN A C 1
ATOM 689 O O . ASN A 1 83 ? -1.649 10.286 16.695 1.00 58.06 83 ASN A O 1
ATOM 693 N N . SER A 1 84 ? 0.436 9.486 16.663 1.00 50.44 84 SER A N 1
ATOM 694 C CA . SER A 1 84 ? 0.840 10.216 15.468 1.00 50.44 84 SER A CA 1
ATOM 695 C C . SER A 1 84 ? 0.309 9.523 14.216 1.00 50.44 84 SER A C 1
ATOM 697 O O . SER A 1 84 ? 0.235 8.293 14.146 1.00 50.44 84 SER A O 1
ATOM 699 N N . GLY A 1 85 ? -0.018 10.315 13.192 1.00 43.44 85 GLY A N 1
ATOM 700 C CA . GLY A 1 85 ? -0.095 9.798 11.828 1.00 43.44 85 GLY A CA 1
ATOM 701 C C . GLY A 1 85 ? 1.224 9.094 11.503 1.00 43.44 85 GLY A C 1
ATOM 702 O O . GLY A 1 85 ? 2.291 9.669 11.699 1.00 43.44 85 GLY A O 1
ATOM 703 N N . GLY A 1 86 ? 1.143 7.823 11.121 1.00 47.53 86 GLY A N 1
ATOM 704 C CA . GLY A 1 86 ? 2.305 6.950 10.924 1.00 47.53 86 GLY A CA 1
ATOM 705 C C . GLY A 1 86 ? 2.064 5.519 11.402 1.00 47.53 86 GLY A C 1
ATOM 706 O O . GLY A 1 86 ? 2.635 4.585 10.851 1.00 47.53 86 GLY A O 1
ATOM 707 N N . SER A 1 87 ? 1.157 5.313 12.362 1.00 54.22 87 SER A N 1
ATOM 708 C CA . SER A 1 87 ? 0.741 3.969 12.777 1.00 54.22 87 SER A CA 1
ATOM 709 C C . SER A 1 87 ? -0.455 3.512 11.953 1.00 54.22 87 SER A C 1
ATOM 711 O O . SER A 1 87 ? -1.613 3.827 12.250 1.00 54.22 87 SER A O 1
ATOM 713 N N . PHE A 1 88 ? -0.166 2.770 10.894 1.00 60.56 88 PHE A N 1
ATOM 714 C CA . PHE A 1 88 ? -1.186 2.219 10.027 1.00 60.56 88 PHE A CA 1
ATOM 715 C C . PHE A 1 88 ? -1.534 0.795 10.443 1.00 60.56 88 PHE A C 1
ATOM 717 O O . PHE A 1 88 ? -0.652 -0.017 10.708 1.00 60.56 88 PHE A O 1
ATOM 724 N N . THR A 1 89 ? -2.82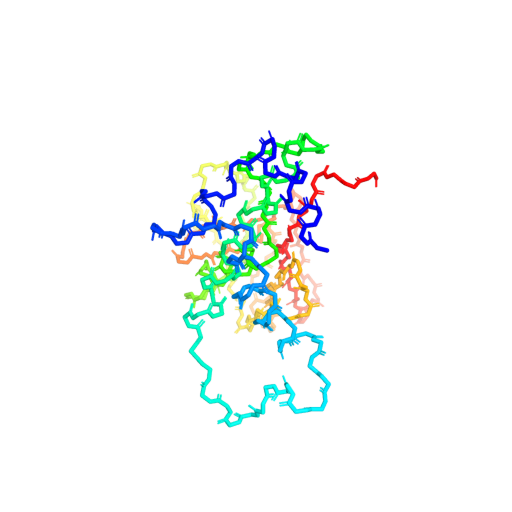5 0.484 10.546 1.00 67.75 89 THR A N 1
ATOM 725 C CA . THR A 1 89 ? -3.224 -0.915 10.747 1.00 67.75 89 THR A CA 1
ATOM 726 C C . THR A 1 89 ? -3.080 -1.662 9.433 1.00 67.75 89 THR A C 1
ATOM 728 O O . THR A 1 89 ? -3.213 -1.055 8.376 1.00 67.75 89 THR A O 1
ATOM 731 N N . ILE A 1 90 ? -2.885 -2.979 9.485 1.00 66.56 90 ILE A N 1
ATOM 732 C CA . ILE A 1 90 ? -2.924 -3.817 8.279 1.00 66.56 90 ILE A CA 1
ATOM 733 C C . ILE A 1 90 ? -4.239 -3.619 7.512 1.00 66.56 90 ILE A C 1
ATOM 735 O O . ILE A 1 90 ? -4.218 -3.499 6.294 1.00 66.56 90 ILE A O 1
ATOM 739 N N . ALA A 1 91 ? -5.371 -3.534 8.218 1.00 64.38 91 ALA A N 1
ATOM 740 C CA . ALA A 1 91 ? -6.670 -3.288 7.593 1.00 64.38 91 ALA A CA 1
ATOM 741 C C . ALA A 1 91 ? -6.700 -1.929 6.877 1.00 64.38 91 ALA A C 1
ATOM 743 O O . ALA A 1 91 ? -6.980 -1.879 5.689 1.00 64.38 91 ALA A O 1
ATOM 744 N N . GLY A 1 92 ? -6.282 -0.858 7.557 1.00 67.56 92 GLY A N 1
ATOM 745 C CA . GLY A 1 92 ? -6.145 0.462 6.942 1.00 67.56 92 GLY A CA 1
ATOM 746 C C . GLY A 1 92 ? -5.195 0.450 5.743 1.00 67.56 92 GLY A C 1
ATOM 747 O O . GLY A 1 92 ? -5.500 1.069 4.730 1.00 67.56 92 GLY A O 1
ATOM 748 N N . PHE A 1 93 ? -4.085 -0.294 5.824 1.00 73.81 93 PHE A N 1
ATOM 749 C CA . PHE A 1 93 ? -3.153 -0.485 4.710 1.00 73.81 93 PHE A CA 1
ATOM 750 C C . PHE A 1 93 ? -3.780 -1.140 3.513 1.00 73.81 93 PHE A C 1
ATOM 752 O O . PHE A 1 93 ? -3.647 -0.610 2.411 1.00 73.81 93 PHE A O 1
ATOM 759 N N . LYS A 1 94 ? -4.529 -2.211 3.729 1.00 73.19 94 LYS A N 1
ATOM 760 C CA . LYS A 1 94 ? -5.297 -2.837 2.665 1.00 73.19 94 LYS A CA 1
ATOM 761 C C . LYS A 1 94 ? -6.350 -1.890 2.105 1.00 73.19 94 LYS A C 1
ATOM 763 O O . LYS A 1 94 ? -6.437 -1.791 0.896 1.00 73.19 94 LYS A O 1
ATOM 768 N N . ASP A 1 95 ? -7.071 -1.137 2.929 1.00 72.69 95 ASP A N 1
ATOM 769 C CA . ASP A 1 95 ? -8.108 -0.216 2.446 1.00 72.69 95 ASP A CA 1
ATOM 770 C C . ASP A 1 95 ? -7.532 0.922 1.587 1.00 72.69 95 ASP A C 1
ATOM 772 O O . ASP A 1 95 ? -8.025 1.179 0.491 1.00 72.69 95 ASP A O 1
ATOM 776 N N . LEU A 1 96 ? -6.451 1.572 2.033 1.00 73.38 96 LEU A N 1
ATOM 777 C CA . LEU A 1 96 ? -5.782 2.630 1.264 1.00 73.38 96 LEU A CA 1
ATOM 778 C C . LEU A 1 96 ? -5.201 2.102 -0.039 1.00 73.38 96 LEU A C 1
ATOM 780 O O . LEU A 1 96 ? -5.362 2.722 -1.086 1.00 73.38 96 LEU A O 1
ATOM 784 N N . THR A 1 97 ? -4.497 0.977 0.031 1.00 74.75 97 THR A N 1
ATOM 785 C CA . THR A 1 97 ? -3.855 0.421 -1.153 1.00 74.75 97 THR A CA 1
ATOM 786 C C . THR A 1 97 ? -4.876 -0.161 -2.123 1.00 74.75 97 THR A C 1
ATOM 788 O O . THR A 1 97 ? -4.749 0.068 -3.317 1.00 74.75 97 THR A O 1
ATOM 791 N N . ASN A 1 98 ? -5.944 -0.800 -1.643 1.00 74.31 98 ASN A N 1
ATOM 792 C CA . ASN A 1 98 ? -7.070 -1.190 -2.488 1.00 74.31 98 ASN A CA 1
ATOM 793 C C . ASN A 1 98 ? -7.688 0.027 -3.175 1.00 74.31 98 ASN A C 1
ATOM 795 O O . ASN A 1 98 ? -8.009 -0.083 -4.343 1.00 74.31 98 ASN A O 1
ATOM 799 N N . GLY A 1 99 ? -7.818 1.173 -2.497 1.00 72.62 99 GLY A N 1
ATOM 800 C CA . GLY A 1 99 ? -8.282 2.414 -3.122 1.00 72.62 99 GLY A CA 1
ATOM 801 C C . GLY A 1 99 ? -7.360 2.875 -4.251 1.00 72.62 99 GLY A C 1
ATOM 802 O O . GLY A 1 99 ? -7.791 2.936 -5.397 1.00 72.62 99 GLY A O 1
ATOM 803 N N . VAL A 1 100 ? -6.082 3.114 -3.943 1.00 72.56 100 VAL A N 1
ATOM 804 C CA . VAL A 1 100 ? -5.074 3.580 -4.918 1.00 72.56 100 VAL A CA 1
ATOM 805 C C . VAL A 1 100 ? -4.949 2.629 -6.109 1.00 72.56 100 VAL A C 1
ATOM 807 O O . VAL A 1 100 ? -4.817 3.069 -7.239 1.00 72.56 100 VAL A O 1
ATOM 810 N N . PHE A 1 101 ? -5.021 1.322 -5.874 1.00 73.50 101 PHE A N 1
ATOM 811 C CA . PHE A 1 101 ? -4.850 0.323 -6.923 1.00 73.50 101 PHE A CA 1
ATOM 812 C C . PHE A 1 101 ? -6.169 -0.195 -7.525 1.00 73.50 101 PHE A C 1
ATOM 814 O O . PHE A 1 101 ? -6.133 -1.085 -8.376 1.00 73.50 101 PHE A O 1
ATOM 821 N N . SER A 1 102 ? -7.329 0.326 -7.102 1.00 71.50 102 SER A N 1
ATOM 822 C CA . SER A 1 102 ? -8.642 -0.131 -7.596 1.00 71.50 102 SER A CA 1
ATOM 823 C C . SER A 1 102 ? -8.912 0.274 -9.039 1.00 71.50 102 SER A C 1
ATOM 825 O O . SER A 1 102 ? -9.566 -0.476 -9.762 1.00 71.50 102 SER A O 1
ATOM 827 N N . GLU A 1 103 ? -8.384 1.420 -9.467 1.00 68.19 103 GLU A N 1
ATOM 828 C CA . GLU A 1 103 ? -8.554 1.940 -10.829 1.00 68.19 103 GLU A CA 1
ATOM 829 C C . GLU A 1 103 ? -7.570 1.312 -11.833 1.00 68.19 103 GLU A C 1
ATOM 831 O O . GLU A 1 103 ? -7.610 1.600 -13.028 1.00 68.19 103 GLU A O 1
ATOM 836 N N . GLY A 1 104 ? -6.726 0.388 -11.362 1.00 73.56 104 GLY A N 1
ATOM 837 C CA . GLY A 1 104 ? -5.647 -0.210 -12.135 1.00 73.56 104 GLY A CA 1
ATOM 838 C C . GLY A 1 104 ? -4.341 0.566 -11.988 1.00 73.56 104 GLY A C 1
ATOM 839 O O . GLY A 1 104 ? -4.297 1.709 -11.542 1.00 73.56 104 GLY A O 1
ATOM 840 N N . PHE A 1 105 ? -3.248 -0.097 -12.335 1.00 81.19 105 PHE A N 1
ATOM 841 C CA . PHE A 1 105 ? -1.921 0.493 -12.362 1.00 81.19 105 PHE A CA 1
ATOM 842 C C . PHE A 1 105 ? -1.286 0.171 -13.703 1.00 81.19 105 PHE A C 1
ATOM 844 O O . PHE A 1 105 ? -1.541 -0.887 -14.279 1.00 81.19 105 PHE A O 1
ATOM 851 N N . GLU A 1 106 ? -0.436 1.070 -14.169 1.00 88.31 106 GLU A N 1
ATOM 852 C CA . GLU A 1 106 ? 0.381 0.840 -15.348 1.00 88.31 106 GLU A CA 1
ATOM 853 C C . GLU A 1 106 ? 1.837 0.693 -14.922 1.00 88.31 106 GLU A C 1
ATOM 855 O O . GLU A 1 106 ? 2.333 1.403 -14.045 1.00 88.31 106 GLU A O 1
ATOM 860 N N . MET A 1 107 ? 2.523 -0.270 -15.528 1.00 91.00 107 MET A N 1
ATOM 861 C CA . MET A 1 107 ? 3.958 -0.430 -15.368 1.00 91.00 107 MET A CA 1
ATOM 862 C C . MET A 1 107 ? 4.630 -0.011 -16.662 1.00 91.00 107 MET A C 1
ATOM 864 O O . MET A 1 107 ? 4.259 -0.501 -17.727 1.00 91.00 107 MET A O 1
ATOM 868 N N . LEU A 1 108 ? 5.631 0.858 -16.545 1.00 91.69 108 LEU A N 1
ATOM 869 C CA . LEU A 1 108 ? 6.419 1.356 -17.667 1.00 91.69 108 LEU A CA 1
ATOM 870 C C . LEU A 1 108 ? 7.906 1.141 -17.411 1.00 91.69 108 LEU A C 1
ATOM 872 O O . LEU A 1 108 ? 8.375 1.268 -16.278 1.00 91.69 108 LEU A O 1
ATOM 876 N N . ALA A 1 109 ? 8.655 0.872 -18.472 1.00 91.88 109 ALA A N 1
ATOM 877 C CA . ALA A 1 109 ? 10.101 1.027 -18.487 1.00 91.88 109 ALA A CA 1
ATOM 878 C C . ALA A 1 109 ? 10.482 2.068 -19.544 1.00 91.88 109 ALA A C 1
ATOM 880 O O . ALA A 1 109 ? 9.937 2.040 -20.641 1.00 91.88 109 ALA A O 1
ATOM 881 N N . VAL A 1 110 ? 11.388 2.989 -19.214 1.00 92.38 110 VAL A N 1
ATOM 882 C CA . VAL A 1 110 ? 11.715 4.146 -20.062 1.00 92.38 110 VAL A CA 1
ATOM 883 C C . VAL A 1 110 ? 13.224 4.250 -20.265 1.00 92.38 110 VAL A C 1
ATOM 885 O O . VAL A 1 110 ? 14.003 4.157 -19.304 1.00 92.38 110 VAL A O 1
ATOM 888 N N . ASP A 1 111 ? 13.626 4.494 -21.510 1.00 91.81 111 ASP A N 1
ATOM 889 C CA . ASP A 1 111 ? 14.999 4.814 -21.924 1.00 91.81 111 ASP A CA 1
ATOM 890 C C . ASP A 1 111 ? 15.312 6.306 -21.689 1.00 91.81 111 ASP A C 1
ATOM 892 O O . ASP A 1 111 ? 15.693 7.048 -22.592 1.00 91.81 111 ASP A O 1
ATOM 896 N N . ASP A 1 112 ? 15.062 6.782 -20.466 1.00 90.94 112 ASP A N 1
ATOM 897 C CA . ASP A 1 112 ? 15.330 8.164 -20.063 1.00 90.94 112 ASP A CA 1
ATOM 898 C C . ASP A 1 112 ? 16.469 8.202 -19.030 1.00 90.94 112 ASP A C 1
ATOM 900 O O . ASP A 1 112 ? 16.249 7.849 -17.864 1.00 90.94 112 ASP A O 1
ATOM 904 N N . PRO A 1 113 ? 17.675 8.667 -19.408 1.00 91.00 113 PRO A N 1
ATOM 905 C CA . PRO A 1 113 ? 18.832 8.701 -18.517 1.00 91.00 113 PRO A CA 1
ATOM 906 C C . PRO A 1 113 ? 18.766 9.825 -17.471 1.00 91.00 113 PRO A C 1
ATOM 908 O O . PRO A 1 113 ? 19.638 9.916 -16.607 1.00 91.00 113 PRO A O 1
ATOM 911 N N . ASN A 1 114 ? 17.769 10.714 -17.526 1.00 89.81 114 ASN A N 1
ATOM 912 C CA . ASN A 1 114 ? 17.694 11.851 -16.615 1.00 89.81 114 ASN A CA 1
ATOM 913 C C . ASN A 1 114 ? 17.180 11.423 -15.240 1.00 89.81 114 ASN A C 1
ATOM 915 O O . ASN A 1 114 ? 16.099 10.848 -15.116 1.00 89.81 114 ASN A O 1
ATOM 919 N N . MET A 1 115 ? 17.915 11.772 -14.185 1.00 85.06 115 MET A N 1
ATOM 920 C CA . MET A 1 115 ? 17.522 11.456 -12.813 1.00 85.06 115 MET A CA 1
ATOM 921 C C . MET A 1 115 ? 16.160 12.093 -12.459 1.00 85.06 115 MET A C 1
ATOM 923 O O . MET A 1 115 ? 16.035 13.321 -12.549 1.00 85.06 115 MET A O 1
ATOM 927 N N . PRO A 1 116 ? 15.161 11.301 -12.019 1.00 82.81 116 PRO A N 1
ATOM 928 C CA . PRO A 1 116 ? 13.857 11.833 -11.633 1.00 82.81 116 PRO A CA 1
ATOM 929 C C . PRO A 1 116 ? 13.959 12.803 -10.456 1.00 82.81 116 PRO A C 1
ATOM 931 O O . PRO A 1 116 ? 14.733 12.588 -9.518 1.00 82.81 116 PRO A O 1
ATOM 934 N N . GLN A 1 117 ? 13.149 13.852 -10.486 1.00 83.50 117 GLN A N 1
ATOM 935 C CA . GLN A 1 117 ? 12.995 14.808 -9.398 1.00 83.50 117 GLN A CA 1
ATOM 936 C C . GLN A 1 117 ? 11.777 14.456 -8.539 1.00 83.50 117 GLN A C 1
ATOM 938 O O . GLN A 1 117 ? 10.801 13.878 -9.006 1.00 83.50 117 GLN A O 1
ATOM 943 N N . ILE A 1 118 ? 11.793 14.863 -7.265 1.00 76.19 118 ILE A N 1
ATOM 944 C CA . ILE A 1 118 ? 10.670 14.647 -6.325 1.00 76.19 118 ILE A CA 1
ATOM 945 C C . ILE A 1 118 ? 9.352 15.263 -6.827 1.00 76.19 118 ILE A C 1
ATOM 947 O O . ILE A 1 118 ? 8.272 14.843 -6.420 1.00 76.19 118 ILE A O 1
ATOM 951 N N . THR A 1 119 ? 9.435 16.279 -7.681 1.00 81.62 119 THR A N 1
ATOM 952 C CA . THR A 1 119 ? 8.280 16.989 -8.236 1.00 81.62 119 THR A CA 1
ATOM 953 C C . THR A 1 119 ? 7.713 16.356 -9.502 1.00 81.62 119 THR A C 1
ATOM 955 O O . THR A 1 119 ? 6.683 16.831 -9.984 1.00 81.62 119 THR A O 1
ATOM 958 N N . ASP A 1 120 ? 8.371 15.338 -10.053 1.00 82.25 120 ASP A N 1
ATOM 959 C CA . ASP A 1 120 ? 7.951 14.718 -11.304 1.00 82.25 120 ASP A CA 1
ATOM 960 C C . ASP A 1 120 ? 6.647 13.946 -11.088 1.00 82.25 120 ASP A C 1
ATOM 962 O O . ASP A 1 120 ? 6.522 13.130 -10.175 1.00 82.25 120 ASP A O 1
ATOM 966 N N . LYS A 1 121 ? 5.655 14.232 -11.934 1.00 82.69 121 LYS A N 1
ATOM 967 C CA . LYS A 1 121 ? 4.348 13.555 -11.925 1.00 82.69 121 LYS A CA 1
ATOM 968 C C . LYS A 1 121 ? 4.224 12.484 -12.996 1.00 82.69 121 LYS A C 1
ATOM 970 O O . LYS A 1 121 ? 3.307 11.676 -12.936 1.00 82.69 121 LYS A O 1
ATOM 975 N N . GLU A 1 122 ? 5.140 12.482 -13.952 1.00 84.88 122 GLU A N 1
ATOM 976 C CA . GLU A 1 122 ? 5.156 11.592 -15.103 1.00 84.88 122 GLU A CA 1
ATOM 977 C C . GLU A 1 122 ? 6.515 10.895 -15.154 1.00 84.88 122 GLU A C 1
ATOM 979 O O . GLU A 1 122 ? 7.533 11.462 -14.756 1.00 84.88 122 GLU A O 1
ATOM 984 N N . CYS A 1 123 ? 6.537 9.654 -15.634 1.00 83.06 123 CYS A N 1
ATOM 985 C CA . CYS A 1 123 ? 7.775 8.880 -15.730 1.00 83.06 123 CYS A CA 1
ATOM 986 C C . CYS A 1 123 ? 8.687 9.367 -16.875 1.00 83.06 123 CYS A C 1
ATOM 988 O O . CYS A 1 123 ? 9.912 9.274 -16.772 1.00 83.06 123 CYS A O 1
ATOM 990 N N . ASN A 1 124 ? 8.090 9.898 -17.949 1.00 83.00 124 ASN A N 1
ATOM 991 C CA . ASN A 1 124 ? 8.757 10.192 -19.215 1.00 83.00 124 ASN A CA 1
ATOM 992 C C . ASN A 1 124 ? 8.504 11.635 -19.683 1.00 83.00 124 ASN A C 1
ATOM 994 O O . ASN A 1 124 ? 7.759 11.894 -20.624 1.00 83.00 124 ASN A O 1
ATOM 998 N N . LEU A 1 125 ? 9.149 12.598 -19.026 1.00 80.50 125 LEU A N 1
ATOM 999 C CA . LEU A 1 125 ? 8.984 14.023 -19.344 1.00 80.50 125 LEU A CA 1
ATOM 1000 C C . LEU A 1 125 ? 9.645 14.438 -20.672 1.00 80.50 125 LEU A C 1
ATOM 1002 O O . LEU A 1 125 ? 9.345 15.506 -21.203 1.00 80.50 125 LEU A O 1
ATOM 1006 N N . GLY A 1 126 ? 10.573 13.630 -21.190 1.00 80.56 126 GLY A N 1
ATOM 1007 C CA . GLY A 1 126 ? 11.350 13.947 -22.391 1.00 80.56 126 GLY A CA 1
ATOM 1008 C C . GLY A 1 126 ? 10.865 13.282 -23.677 1.00 80.56 126 GLY A C 1
ATOM 1009 O O . GLY A 1 126 ? 11.463 13.528 -24.722 1.00 80.56 126 GLY A O 1
ATOM 1010 N N . GLY A 1 127 ? 9.813 12.457 -23.621 1.00 83.88 127 GLY A N 1
ATOM 1011 C CA . GLY A 1 127 ? 9.318 11.711 -24.783 1.00 83.88 127 GLY A CA 1
ATOM 1012 C C . GLY A 1 127 ? 10.302 10.650 -25.285 1.00 83.88 127 GLY A C 1
ATOM 1013 O O . GLY A 1 127 ? 10.403 10.417 -26.489 1.00 83.88 127 GLY A O 1
ATOM 1014 N N . TYR A 1 128 ? 11.062 10.046 -24.371 1.00 89.00 128 TYR A N 1
ATOM 1015 C CA . TYR A 1 128 ? 11.980 8.951 -24.669 1.00 89.00 128 TYR A CA 1
ATOM 1016 C C . TYR A 1 128 ? 11.213 7.668 -25.019 1.00 89.00 128 TYR A C 1
ATOM 1018 O O . TYR A 1 128 ? 10.035 7.552 -24.678 1.00 89.00 128 TYR A O 1
ATOM 1026 N N . PRO A 1 129 ? 11.848 6.687 -25.682 1.00 88.94 129 PRO A N 1
ATOM 1027 C CA . PRO A 1 129 ? 11.244 5.377 -25.879 1.00 88.94 129 PRO A CA 1
ATOM 1028 C C . PRO A 1 129 ? 10.793 4.761 -24.550 1.00 88.94 129 PRO A C 1
ATOM 1030 O O . PRO A 1 129 ? 11.533 4.761 -23.562 1.00 88.94 129 PRO A O 1
ATOM 1033 N N . GLU A 1 130 ? 9.578 4.224 -24.536 1.00 89.75 130 GLU A N 1
ATOM 1034 C CA . GLU A 1 130 ? 8.995 3.561 -23.376 1.00 89.75 130 GLU A CA 1
ATOM 1035 C C . GLU A 1 130 ? 8.336 2.243 -23.770 1.00 89.75 130 GLU A C 1
ATOM 1037 O O . GLU A 1 130 ? 7.822 2.086 -24.877 1.00 89.75 130 GLU A O 1
ATOM 1042 N N . ILE A 1 131 ? 8.358 1.291 -22.843 1.00 90.50 131 ILE A N 1
ATOM 1043 C CA . ILE A 1 131 ? 7.706 -0.003 -22.981 1.00 90.50 131 ILE A CA 1
ATOM 1044 C C . ILE A 1 131 ? 6.678 -0.143 -21.866 1.00 90.50 131 ILE A C 1
ATOM 1046 O O . ILE A 1 131 ? 7.025 -0.081 -20.683 1.00 90.50 131 ILE A O 1
ATOM 1050 N N . SER A 1 132 ? 5.427 -0.384 -22.250 1.00 89.75 132 SER A N 1
ATOM 1051 C CA . SER A 1 132 ? 4.356 -0.741 -21.320 1.00 89.75 132 SER A CA 1
ATOM 1052 C C . SER A 1 132 ? 4.306 -2.257 -21.121 1.00 89.75 132 SER A C 1
ATOM 1054 O O . SER A 1 132 ? 4.445 -3.037 -22.067 1.00 89.75 132 SER A O 1
ATOM 1056 N N . PHE A 1 133 ? 4.149 -2.690 -19.872 1.00 89.31 133 PHE A N 1
ATOM 1057 C CA . PHE A 1 133 ? 4.101 -4.109 -19.522 1.00 89.31 133 PHE A CA 1
ATOM 1058 C C . PHE A 1 133 ? 2.698 -4.668 -19.796 1.00 89.31 133 PHE A C 1
ATOM 1060 O O . PHE A 1 133 ? 1.705 -4.185 -19.253 1.00 89.31 133 PHE A O 1
ATOM 1067 N N . SER A 1 134 ? 2.611 -5.718 -20.615 1.00 71.94 134 SER A N 1
ATOM 1068 C CA . SER A 1 134 ? 1.351 -6.188 -21.209 1.00 71.94 134 SER A CA 1
ATOM 1069 C C . SER A 1 134 ? 0.575 -7.207 -20.363 1.00 71.94 134 SER A C 1
ATOM 1071 O O . SER A 1 134 ? -0.634 -7.333 -20.546 1.00 71.94 134 SER A O 1
ATOM 1073 N N . ASN A 1 135 ? 1.209 -7.885 -19.395 1.00 67.69 135 ASN A N 1
ATOM 1074 C CA . ASN A 1 135 ? 0.506 -8.699 -18.391 1.00 67.69 135 ASN A CA 1
ATOM 1075 C C . ASN A 1 135 ? 0.854 -8.245 -16.979 1.00 67.69 135 ASN A C 1
ATOM 1077 O O . ASN A 1 135 ? 1.809 -8.743 -16.370 1.00 67.69 135 ASN A O 1
ATOM 1081 N N . TYR A 1 136 ? 0.064 -7.314 -16.449 1.00 75.75 136 TYR A N 1
ATOM 1082 C CA . TYR A 1 136 ? 0.193 -6.907 -15.063 1.00 75.75 136 TYR A CA 1
ATOM 1083 C C . TYR A 1 136 ? -0.768 -7.674 -14.150 1.00 75.75 136 TYR A C 1
ATOM 1085 O O . TYR A 1 136 ? -1.907 -7.975 -14.502 1.00 75.75 136 TYR A O 1
ATOM 1093 N N . SER A 1 137 ? -0.308 -8.010 -12.949 1.00 81.00 137 SER A N 1
ATOM 1094 C CA . SER A 1 137 ? -1.139 -8.596 -11.901 1.00 81.00 137 SER A CA 1
ATOM 1095 C C . SER A 1 137 ? -0.808 -7.980 -10.554 1.00 81.00 137 SER A C 1
ATOM 1097 O O . SER A 1 137 ? 0.343 -7.649 -10.260 1.00 81.00 137 SER A O 1
ATOM 1099 N N . LEU A 1 138 ? -1.846 -7.829 -9.741 1.00 78.19 138 LEU A N 1
ATOM 1100 C CA . LEU A 1 138 ? -1.744 -7.365 -8.371 1.00 78.19 138 LEU A CA 1
ATOM 1101 C C . LEU A 1 138 ? -1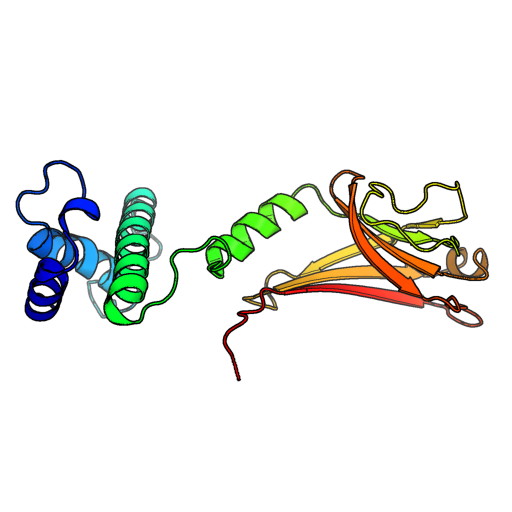.924 -8.541 -7.429 1.00 78.19 138 LEU A C 1
ATOM 1103 O O . LEU A 1 138 ? -2.943 -9.226 -7.459 1.00 78.19 138 LEU A O 1
ATOM 1107 N N . ASP A 1 139 ? -0.935 -8.751 -6.575 1.00 76.94 139 ASP A N 1
ATOM 1108 C CA . ASP A 1 139 ? -1.009 -9.714 -5.494 1.00 76.94 139 ASP A CA 1
ATOM 1109 C C . ASP A 1 139 ? -1.073 -8.971 -4.157 1.00 76.94 139 ASP A C 1
ATOM 1111 O O . ASP A 1 139 ? -0.061 -8.494 -3.635 1.00 76.94 139 ASP A O 1
ATOM 1115 N N . ASN A 1 140 ? -2.292 -8.848 -3.630 1.00 66.62 140 ASN A N 1
ATOM 1116 C CA . ASN A 1 140 ? -2.603 -8.277 -2.315 1.00 66.62 140 ASN A CA 1
ATOM 1117 C C . ASN A 1 140 ? -3.028 -9.351 -1.286 1.00 66.62 140 ASN A C 1
ATOM 1119 O O . ASN A 1 140 ? -3.380 -9.029 -0.144 1.00 66.62 140 ASN A O 1
ATOM 1123 N N . ILE A 1 141 ? -3.018 -10.629 -1.686 1.00 61.19 141 ILE A N 1
ATOM 1124 C CA . ILE A 1 141 ? -3.445 -11.761 -0.853 1.00 61.19 141 ILE A CA 1
ATOM 1125 C C . ILE A 1 141 ? -2.226 -12.420 -0.210 1.00 61.19 141 ILE A C 1
ATOM 1127 O O . ILE A 1 141 ? -2.264 -12.749 0.977 1.00 61.19 141 ILE A O 1
ATOM 1131 N N . SER A 1 142 ? -1.135 -12.575 -0.964 1.00 64.50 142 SER A N 1
ATOM 1132 C CA . SER A 1 142 ? 0.045 -13.324 -0.521 1.00 64.50 142 SER A CA 1
ATOM 1133 C C . SER A 1 142 ? 0.851 -12.625 0.576 1.00 64.50 142 SER A C 1
ATOM 1135 O O . SER A 1 142 ? 1.602 -13.290 1.290 1.00 64.50 142 SER A O 1
ATOM 1137 N N . LEU A 1 143 ? 0.706 -11.304 0.738 1.00 65.88 143 LEU A N 1
ATOM 1138 C CA . LEU A 1 143 ? 1.380 -10.528 1.780 1.00 65.88 143 LEU A CA 1
ATOM 1139 C C . LEU A 1 143 ? 0.352 -9.757 2.620 1.00 65.88 143 LEU A C 1
ATOM 1141 O O . LEU A 1 143 ? -0.315 -8.860 2.109 1.00 65.88 143 LEU A O 1
ATOM 1145 N N . PRO A 1 144 ? 0.189 -10.067 3.919 1.00 64.88 144 PRO A N 1
ATOM 1146 C CA . PRO A 1 144 ? -0.781 -9.364 4.753 1.00 64.88 144 PRO A CA 1
ATOM 1147 C C . PRO A 1 144 ? -0.428 -7.885 4.955 1.00 64.88 144 PRO A C 1
ATOM 1149 O O . PRO A 1 144 ? -1.332 -7.077 5.125 1.00 64.88 144 PRO A O 1
ATOM 1152 N N . ASP A 1 145 ? 0.852 -7.530 4.910 1.00 69.31 145 ASP A N 1
ATOM 1153 C CA . ASP A 1 145 ? 1.415 -6.193 5.115 1.00 69.31 145 ASP A CA 1
ATOM 1154 C C . ASP A 1 145 ? 1.938 -5.556 3.818 1.00 69.31 145 ASP A C 1
ATOM 1156 O O . ASP A 1 145 ? 2.690 -4.580 3.860 1.00 69.31 145 ASP A O 1
ATOM 1160 N N . GLY A 1 146 ? 1.584 -6.107 2.657 1.00 77.25 146 GLY A N 1
ATOM 1161 C CA . GLY A 1 146 ? 2.186 -5.684 1.408 1.00 77.25 146 GLY A CA 1
ATOM 1162 C C . GLY A 1 146 ? 1.351 -5.974 0.182 1.00 77.25 146 GLY A C 1
ATOM 1163 O O . GLY A 1 146 ? 0.385 -6.728 0.202 1.00 77.25 146 GLY A O 1
ATOM 1164 N N . ILE A 1 147 ? 1.774 -5.348 -0.901 1.00 81.44 147 ILE A N 1
ATOM 1165 C CA . ILE A 1 147 ? 1.215 -5.511 -2.226 1.00 81.44 147 ILE A CA 1
ATOM 1166 C C . ILE A 1 147 ? 2.361 -5.697 -3.205 1.00 81.44 147 ILE A C 1
ATOM 1168 O O . ILE A 1 147 ? 3.387 -5.021 -3.093 1.00 81.44 147 ILE A O 1
ATOM 1172 N N . ILE A 1 148 ? 2.181 -6.608 -4.160 1.00 86.50 148 ILE A N 1
ATOM 1173 C CA . ILE A 1 148 ? 3.107 -6.803 -5.271 1.00 86.50 148 ILE A CA 1
ATOM 1174 C C . ILE A 1 148 ? 2.380 -6.517 -6.582 1.00 86.50 148 ILE A C 1
ATOM 1176 O O . ILE A 1 148 ? 1.435 -7.220 -6.929 1.00 86.50 148 ILE A O 1
ATOM 1180 N N . ALA A 1 149 ? 2.859 -5.523 -7.319 1.00 86.75 149 ALA A N 1
ATOM 1181 C CA . ALA A 1 149 ? 2.549 -5.325 -8.726 1.00 86.75 149 ALA A CA 1
ATOM 1182 C C . ALA A 1 149 ? 3.591 -6.084 -9.555 1.00 86.75 149 ALA A C 1
ATOM 1184 O O . ALA A 1 149 ? 4.791 -5.845 -9.417 1.00 86.75 149 ALA A O 1
ATOM 1185 N N . LYS A 1 150 ? 3.146 -7.034 -10.376 1.00 89.38 150 LYS A N 1
ATOM 1186 C CA . LYS A 1 150 ? 4.004 -7.811 -11.279 1.00 89.38 150 LYS A CA 1
ATOM 1187 C C . LYS A 1 150 ? 3.635 -7.456 -12.700 1.00 89.38 150 LYS A C 1
ATOM 1189 O O . LYS A 1 150 ? 2.452 -7.497 -13.002 1.00 89.38 150 LYS A O 1
ATOM 1194 N N . GLY A 1 151 ? 4.615 -7.188 -13.547 1.00 88.50 151 GLY A N 1
ATOM 1195 C CA . GLY A 1 151 ? 4.442 -7.013 -14.983 1.00 88.50 151 GLY A CA 1
ATOM 1196 C C . GLY A 1 151 ? 5.425 -7.893 -15.737 1.00 88.50 151 GLY A C 1
ATOM 1197 O O . GLY A 1 151 ? 6.532 -8.145 -15.251 1.00 88.50 151 GLY A O 1
ATOM 1198 N N . ASN A 1 152 ? 5.052 -8.327 -16.937 1.00 89.06 152 ASN A N 1
ATOM 1199 C CA . ASN A 1 152 ? 5.994 -8.915 -17.882 1.00 89.06 152 ASN A CA 1
ATOM 1200 C C . ASN A 1 152 ? 5.995 -8.182 -19.229 1.00 89.06 152 ASN A C 1
ATOM 1202 O O . ASN A 1 152 ? 5.027 -7.516 -19.600 1.00 89.06 152 ASN A O 1
ATOM 1206 N N . ILE A 1 153 ? 7.121 -8.302 -19.923 1.00 86.56 153 ILE A N 1
ATOM 1207 C CA . ILE A 1 153 ? 7.295 -7.927 -21.322 1.00 86.56 153 ILE A CA 1
ATOM 1208 C C . ILE A 1 153 ? 7.966 -9.118 -22.004 1.00 86.56 153 ILE A C 1
ATOM 1210 O O . ILE A 1 153 ? 8.914 -9.701 -21.471 1.00 86.56 153 ILE A O 1
ATOM 1214 N N . GLU A 1 154 ? 7.457 -9.483 -23.172 1.00 84.50 154 GLU A N 1
ATOM 1215 C CA . GLU A 1 154 ? 7.931 -10.601 -23.982 1.00 84.50 154 GLU A CA 1
ATOM 1216 C C . GLU A 1 154 ? 7.954 -10.177 -25.456 1.00 84.50 154 GLU A C 1
ATOM 1218 O O . GLU A 1 154 ? 7.148 -9.345 -25.882 1.00 84.50 154 GLU A O 1
ATOM 1223 N N . GLY A 1 155 ? 8.847 -10.778 -26.242 1.00 78.44 155 GLY A N 1
ATOM 1224 C CA . GLY A 1 155 ? 8.858 -10.635 -27.700 1.00 78.44 155 GLY A CA 1
ATOM 1225 C C . GLY A 1 155 ? 9.678 -9.460 -28.241 1.00 78.44 155 GLY A C 1
ATOM 1226 O O . GLY A 1 155 ? 10.571 -8.934 -27.579 1.00 78.44 155 GLY A O 1
ATOM 1227 N N . GLU A 1 156 ? 9.387 -9.080 -29.489 1.00 75.06 156 GLU A N 1
ATOM 1228 C CA . GLU A 1 156 ? 10.230 -8.189 -30.305 1.00 75.06 156 GLU A CA 1
ATOM 1229 C C . GLU A 1 156 ? 10.394 -6.779 -29.719 1.00 75.06 156 GLU A C 1
ATOM 1231 O O . GLU A 1 156 ? 11.422 -6.148 -29.945 1.00 75.06 156 GLU A O 1
ATOM 1236 N N . ILE A 1 157 ? 9.457 -6.326 -28.881 1.00 77.38 157 ILE A N 1
ATOM 1237 C CA . ILE A 1 157 ? 9.517 -5.011 -28.225 1.00 77.38 157 ILE A CA 1
ATOM 1238 C C . ILE A 1 157 ? 10.732 -4.858 -27.291 1.00 77.38 157 ILE A C 1
ATOM 1240 O O . ILE A 1 157 ? 11.204 -3.749 -27.063 1.00 77.38 157 ILE A O 1
ATOM 1244 N N . LEU A 1 158 ? 11.290 -5.968 -26.784 1.00 77.31 158 LEU A N 1
ATOM 1245 C CA . LEU A 1 158 ? 12.530 -5.956 -25.994 1.00 77.31 158 LEU A CA 1
ATOM 1246 C C . LEU A 1 158 ? 13.765 -5.645 -26.854 1.00 77.31 158 LEU A C 1
ATOM 1248 O O . LEU A 1 158 ? 14.765 -5.169 -26.325 1.00 77.31 158 LEU A O 1
ATOM 1252 N N . ALA A 1 159 ? 13.707 -5.914 -28.162 1.00 76.81 159 ALA A N 1
ATOM 1253 C CA . ALA A 1 159 ? 14.791 -5.630 -29.099 1.00 76.81 159 ALA A CA 1
ATOM 1254 C C . ALA A 1 159 ? 14.774 -4.179 -29.608 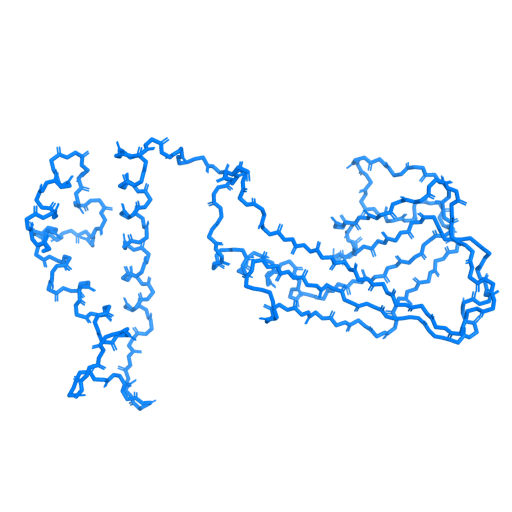1.00 76.81 159 ALA A C 1
ATOM 1256 O O . ALA A 1 159 ? 15.766 -3.718 -30.172 1.00 76.81 159 ALA A O 1
ATOM 1257 N N . GLU A 1 160 ? 13.666 -3.458 -29.415 1.00 77.00 160 GLU A N 1
ATOM 1258 C CA . GLU A 1 160 ? 13.506 -2.068 -29.856 1.00 77.00 160 GLU A CA 1
ATOM 1259 C C . GLU A 1 160 ? 14.185 -1.061 -28.917 1.00 77.00 160 GLU A C 1
ATOM 1261 O O . GLU A 1 160 ? 14.404 0.089 -29.303 1.00 77.00 160 GLU A O 1
ATOM 1266 N N . VAL A 1 161 ? 14.558 -1.484 -27.704 1.00 77.25 161 VAL A N 1
ATOM 1267 C CA . VAL A 1 161 ? 15.126 -0.606 -26.679 1.00 77.25 161 VAL A CA 1
ATOM 1268 C C . VAL A 1 161 ? 16.539 -1.032 -26.307 1.00 77.25 161 VAL A C 1
ATOM 1270 O O . VAL A 1 161 ? 16.795 -2.179 -25.944 1.00 77.25 161 VAL A O 1
ATOM 1273 N N . ASN A 1 162 ? 17.472 -0.081 -26.388 1.00 82.44 162 ASN A N 1
ATOM 1274 C CA . ASN A 1 162 ? 18.881 -0.336 -26.099 1.00 82.44 162 ASN A CA 1
ATOM 1275 C C . ASN A 1 162 ? 19.162 -0.315 -24.594 1.00 82.44 162 ASN A C 1
ATOM 1277 O O . ASN A 1 162 ? 19.843 -1.208 -24.087 1.00 82.44 162 ASN A O 1
ATOM 1281 N N . TYR A 1 163 ? 18.631 0.687 -23.889 1.00 90.94 163 TYR A N 1
ATOM 1282 C CA . TYR A 1 163 ? 18.837 0.872 -22.458 1.00 90.94 163 TYR A CA 1
ATOM 1283 C C . TYR A 1 163 ? 17.515 1.168 -21.750 1.00 90.94 163 TYR A C 1
ATOM 1285 O O . TYR A 1 163 ? 16.648 1.861 -22.261 1.00 90.94 163 TYR A O 1
ATOM 1293 N N . LEU A 1 164 ? 17.355 0.638 -20.542 1.00 92.44 164 LEU A N 1
ATOM 1294 C CA . LEU A 1 164 ? 16.245 0.966 -19.655 1.00 92.44 164 LEU A CA 1
ATOM 1295 C C . LEU A 1 164 ? 16.794 1.564 -18.370 1.00 92.44 164 LEU A C 1
ATOM 1297 O O . LEU A 1 164 ? 17.487 0.893 -17.604 1.00 92.44 164 LEU A O 1
ATOM 1301 N N . TYR A 1 165 ? 16.471 2.827 -18.130 1.00 93.38 165 TYR A N 1
ATOM 1302 C CA . TYR A 1 165 ? 16.975 3.584 -16.986 1.00 93.38 165 TYR A CA 1
ATOM 1303 C C . TYR A 1 165 ? 15.937 3.689 -15.877 1.00 93.38 165 TYR A C 1
ATOM 1305 O O . TYR A 1 165 ? 16.275 3.614 -14.693 1.00 93.38 165 TYR A O 1
ATOM 1313 N N . LYS A 1 166 ? 14.664 3.849 -16.249 1.00 93.31 166 LYS A N 1
ATOM 1314 C CA . LYS A 1 166 ? 13.557 4.038 -15.311 1.00 93.31 166 LYS A CA 1
ATOM 1315 C C . LYS A 1 166 ? 12.576 2.896 -15.424 1.00 93.31 166 LYS A C 1
ATOM 1317 O O . LYS A 1 166 ? 12.169 2.529 -16.517 1.00 93.31 166 LYS A O 1
ATOM 1322 N N . PHE A 1 167 ? 12.152 2.398 -14.277 1.00 92.69 167 PHE A N 1
ATOM 1323 C CA . PHE A 1 167 ? 11.016 1.501 -14.150 1.00 92.69 167 PHE A CA 1
ATOM 1324 C C . PHE A 1 167 ? 10.007 2.197 -13.257 1.00 92.69 167 PHE A C 1
ATOM 1326 O O . PHE A 1 167 ? 10.352 2.600 -12.145 1.00 92.69 167 PHE A O 1
ATOM 1333 N N . CYS A 1 168 ? 8.784 2.349 -13.733 1.00 91.75 168 CYS A N 1
ATOM 1334 C CA . CYS A 1 168 ? 7.763 3.158 -13.098 1.00 91.75 168 CYS A CA 1
ATOM 1335 C C . CYS A 1 168 ? 6.493 2.356 -12.864 1.00 91.75 168 CYS A C 1
ATOM 1337 O O . CYS A 1 168 ? 6.119 1.494 -13.658 1.00 91.75 168 CYS A O 1
ATOM 1339 N N . LEU A 1 169 ? 5.832 2.697 -11.767 1.00 89.75 169 LEU A N 1
ATOM 1340 C CA . LEU A 1 169 ? 4.479 2.299 -11.441 1.00 89.75 169 LEU A CA 1
ATOM 1341 C C . LEU A 1 169 ? 3.624 3.565 -11.452 1.00 89.75 169 LEU A C 1
ATOM 1343 O O . LEU A 1 169 ? 3.878 4.495 -10.679 1.00 89.75 169 LEU A O 1
ATOM 1347 N N . LEU A 1 170 ? 2.643 3.600 -12.343 1.00 87.81 170 LEU A N 1
ATOM 1348 C CA . LEU A 1 170 ? 1.693 4.689 -12.504 1.00 87.81 170 LEU A CA 1
ATOM 1349 C C . LEU A 1 170 ? 0.327 4.288 -11.942 1.00 87.81 170 LEU A C 1
ATOM 1351 O O . LEU A 1 170 ? -0.086 3.134 -12.053 1.00 87.81 170 LEU A O 1
ATOM 1355 N N . SER A 1 171 ? -0.381 5.261 -11.382 1.00 85.25 171 SER A N 1
ATOM 1356 C CA . SER A 1 171 ? -1.778 5.160 -10.955 1.00 85.25 171 SER A CA 1
ATOM 1357 C C . SER A 1 171 ? -2.526 6.350 -11.539 1.00 85.25 171 SER A C 1
ATOM 1359 O O . SER A 1 171 ? -2.125 7.485 -11.286 1.00 85.25 171 SER A O 1
ATOM 1361 N N . GLU A 1 172 ? -3.570 6.121 -12.339 1.00 82.62 172 GLU A N 1
ATOM 1362 C CA . GLU A 1 172 ? -4.302 7.199 -13.035 1.00 82.62 172 GLU A CA 1
ATOM 1363 C C . GLU A 1 172 ? -3.359 8.162 -13.799 1.00 82.62 172 GLU A C 1
ATOM 1365 O O . GLU A 1 172 ? -3.476 9.383 -13.697 1.00 82.62 172 GLU A O 1
ATOM 1370 N N . ASN A 1 173 ? -2.359 7.618 -14.504 1.00 77.25 173 ASN A N 1
ATOM 1371 C CA . ASN A 1 173 ? -1.284 8.358 -15.191 1.00 77.25 173 ASN A CA 1
ATOM 1372 C C . ASN A 1 173 ? -0.366 9.205 -14.288 1.00 77.25 173 ASN A C 1
ATOM 1374 O O . ASN A 1 173 ? 0.515 9.898 -14.790 1.00 77.25 173 ASN A O 1
ATOM 1378 N N . ASN A 1 174 ? -0.522 9.142 -12.965 1.00 83.25 174 ASN A N 1
ATOM 1379 C CA . ASN A 1 174 ? 0.377 9.795 -12.023 1.00 83.25 174 ASN A CA 1
ATOM 1380 C C . ASN A 1 174 ? 1.475 8.830 -11.580 1.00 83.25 174 ASN A C 1
ATOM 1382 O O . ASN A 1 174 ? 1.214 7.674 -11.237 1.00 83.25 174 ASN A O 1
ATOM 1386 N N . LEU A 1 175 ? 2.706 9.329 -11.521 1.00 87.62 175 LEU A N 1
ATOM 1387 C CA . LEU A 1 175 ? 3.850 8.597 -11.005 1.00 87.62 175 LEU A CA 1
ATOM 1388 C C . LEU A 1 175 ? 3.665 8.278 -9.522 1.00 87.62 175 LEU A C 1
ATOM 1390 O O . LEU A 1 175 ? 3.692 9.164 -8.670 1.00 87.62 175 LEU A O 1
ATOM 1394 N N . PHE A 1 176 ? 3.496 6.992 -9.217 1.00 86.31 176 PHE A N 1
ATOM 1395 C CA . PHE A 1 176 ? 3.331 6.511 -7.850 1.00 86.31 176 PHE A CA 1
ATOM 1396 C C . PHE A 1 176 ? 4.660 6.050 -7.248 1.00 86.31 176 PHE A C 1
ATOM 1398 O O . PHE A 1 176 ? 4.995 6.370 -6.108 1.00 86.31 176 PHE A O 1
ATOM 1405 N N . MET A 1 177 ? 5.434 5.285 -8.016 1.00 87.75 177 MET A N 1
ATOM 1406 C CA . MET A 1 177 ? 6.746 4.792 -7.613 1.00 87.75 177 MET A CA 1
ATOM 1407 C C . MET A 1 177 ? 7.644 4.672 -8.834 1.00 87.75 177 MET A C 1
ATOM 1409 O O . MET A 1 177 ? 7.176 4.356 -9.925 1.00 87.75 177 MET A O 1
ATOM 1413 N N . PHE A 1 178 ? 8.946 4.854 -8.638 1.00 90.88 178 PHE A N 1
ATOM 1414 C CA . PHE A 1 178 ? 9.930 4.522 -9.654 1.00 90.88 178 PHE A CA 1
ATOM 1415 C C . PHE A 1 178 ? 11.171 3.871 -9.053 1.00 90.88 178 PHE A C 1
ATOM 1417 O O . PHE A 1 178 ? 11.480 4.010 -7.866 1.00 90.88 178 PHE A O 1
ATOM 1424 N N . LYS A 1 179 ? 11.917 3.193 -9.918 1.00 91.94 179 LYS A N 1
ATOM 1425 C CA . LYS A 1 179 ? 13.292 2.775 -9.693 1.00 91.94 179 LYS A CA 1
ATOM 1426 C C . LYS A 1 179 ? 14.143 3.286 -10.849 1.00 91.94 179 LYS A C 1
ATOM 1428 O O . LYS A 1 179 ? 13.817 3.043 -12.005 1.00 91.94 179 LYS A O 1
ATOM 1433 N N . PHE A 1 180 ? 15.221 3.985 -10.510 1.00 92.75 180 PHE A N 1
ATOM 1434 C CA . PHE A 1 180 ? 16.211 4.478 -11.461 1.00 92.75 180 PHE A CA 1
ATOM 1435 C C . PHE A 1 180 ? 17.506 3.663 -11.358 1.00 92.75 180 PHE A C 1
ATOM 1437 O O . PHE A 1 180 ? 17.920 3.299 -10.249 1.00 92.75 180 PHE A O 1
ATOM 1444 N N . PHE A 1 181 ? 18.119 3.387 -12.506 1.00 93.12 181 PHE A N 1
ATOM 1445 C CA . PHE A 1 181 ? 19.416 2.734 -12.657 1.00 93.12 181 PHE A CA 1
ATOM 1446 C C . PHE A 1 181 ? 20.353 3.685 -13.400 1.00 93.12 181 PHE A C 1
ATOM 1448 O O . PHE A 1 181 ? 20.151 3.921 -14.584 1.00 93.12 181 PHE A O 1
ATOM 1455 N N . GLU A 1 182 ? 21.368 4.220 -12.716 1.00 92.06 182 GLU A N 1
ATOM 1456 C CA . GLU A 1 182 ? 22.294 5.224 -13.278 1.00 92.06 182 GLU A CA 1
ATOM 1457 C C . GLU A 1 182 ? 23.011 4.732 -14.544 1.00 92.06 182 GLU A C 1
ATOM 1459 O O . GLU A 1 182 ? 23.128 5.477 -15.514 1.00 92.06 182 GLU A O 1
ATOM 1464 N N . ASP A 1 183 ? 23.415 3.462 -14.564 1.00 92.38 183 ASP A N 1
ATOM 1465 C CA . ASP A 1 183 ? 24.117 2.855 -15.701 1.00 92.38 183 ASP A CA 1
ATOM 1466 C C . ASP A 1 183 ? 23.171 2.301 -16.783 1.00 92.38 183 ASP A C 1
ATOM 1468 O O . ASP A 1 183 ? 23.622 1.843 -17.834 1.00 92.38 183 ASP A O 1
ATOM 1472 N N . GLY A 1 184 ? 21.859 2.330 -16.533 1.00 91.94 184 GLY A N 1
ATOM 1473 C CA . GLY A 1 184 ? 20.859 1.669 -17.365 1.00 91.94 184 GLY A CA 1
ATOM 1474 C C . GLY A 1 184 ? 20.958 0.138 -17.338 1.00 91.94 184 GLY A C 1
ATOM 1475 O O . GLY A 1 184 ? 21.915 -0.468 -16.853 1.00 91.94 184 GLY A O 1
ATOM 1476 N N . ILE A 1 185 ? 19.923 -0.515 -17.855 1.00 91.19 185 ILE A N 1
ATOM 1477 C CA . ILE A 1 185 ? 19.865 -1.967 -18.038 1.00 91.19 185 ILE A CA 1
ATOM 1478 C C . ILE A 1 185 ? 19.784 -2.258 -19.532 1.00 91.19 185 ILE A C 1
ATOM 1480 O O . ILE A 1 185 ? 18.925 -1.714 -20.218 1.00 91.19 185 ILE A O 1
ATOM 1484 N N . THR A 1 186 ? 20.657 -3.136 -20.025 1.00 89.44 186 THR A N 1
ATOM 1485 C CA . THR A 1 186 ? 20.598 -3.650 -21.401 1.00 89.44 186 THR A CA 1
ATOM 1486 C C . THR A 1 186 ? 19.911 -5.012 -21.418 1.00 89.44 186 THR A C 1
ATOM 1488 O O . THR A 1 186 ? 20.117 -5.830 -20.522 1.00 89.44 186 THR A O 1
ATOM 1491 N N . LEU A 1 187 ? 19.102 -5.268 -22.447 1.00 84.75 187 LEU A N 1
ATOM 1492 C CA . LEU A 1 187 ? 18.295 -6.490 -22.572 1.00 84.75 187 LEU A CA 1
ATOM 1493 C C . LEU A 1 187 ? 18.817 -7.450 -23.651 1.00 84.75 187 LEU A C 1
ATOM 1495 O O . LEU A 1 187 ? 18.077 -8.266 -24.198 1.00 84.75 187 LEU A O 1
ATOM 1499 N N . MET A 1 188 ? 20.111 -7.383 -23.969 1.00 82.62 188 MET A N 1
ATOM 1500 C CA . MET A 1 188 ? 20.708 -8.203 -25.025 1.00 82.62 188 MET A CA 1
ATOM 1501 C C . MET A 1 188 ? 20.485 -9.705 -24.791 1.00 82.62 188 MET A C 1
ATOM 1503 O O . MET A 1 188 ? 20.878 -10.247 -23.760 1.00 82.62 188 MET A O 1
ATOM 1507 N N . GLY A 1 189 ? 19.886 -10.384 -25.775 1.00 82.88 189 GLY A N 1
ATOM 1508 C CA . GLY A 1 189 ? 19.610 -11.825 -25.710 1.00 82.88 189 GLY A CA 1
ATOM 1509 C C . GLY A 1 189 ? 18.512 -12.213 -24.714 1.00 82.88 189 GLY A C 1
ATOM 1510 O O . GLY A 1 189 ? 18.473 -13.362 -24.281 1.00 82.88 189 GLY A O 1
ATOM 1511 N N . THR A 1 190 ? 17.659 -11.265 -24.320 1.00 84.88 190 THR A N 1
ATOM 1512 C CA . THR A 1 190 ? 16.544 -11.499 -23.398 1.00 84.88 190 THR A CA 1
ATOM 1513 C C . THR A 1 190 ? 15.245 -11.695 -24.173 1.00 84.88 190 THR A C 1
ATOM 1515 O O . THR A 1 190 ? 14.773 -10.775 -24.829 1.00 84.88 190 THR A O 1
ATOM 1518 N N . ASP A 1 191 ? 14.635 -12.872 -24.043 1.00 85.19 191 ASP A N 1
ATOM 1519 C CA . ASP A 1 191 ? 13.332 -13.169 -24.665 1.00 85.19 191 ASP A CA 1
ATOM 1520 C C . ASP A 1 191 ? 12.145 -12.679 -23.817 1.00 85.19 191 ASP A C 1
ATOM 1522 O O . ASP A 1 191 ? 11.032 -12.483 -24.314 1.00 85.19 191 ASP A O 1
ATOM 1526 N N . LYS A 1 192 ? 12.381 -12.510 -22.510 1.00 88.44 192 LYS A N 1
ATOM 1527 C CA . LYS A 1 192 ? 11.371 -12.155 -21.516 1.00 88.44 192 LYS A CA 1
ATOM 1528 C C . LYS A 1 192 ? 11.977 -11.392 -20.347 1.00 88.44 192 LYS A C 1
ATOM 1530 O O . LYS A 1 192 ? 12.968 -11.828 -19.764 1.00 88.44 192 LYS A O 1
ATOM 1535 N N . MET A 1 193 ? 11.304 -10.322 -19.936 1.00 88.38 193 MET A N 1
ATOM 1536 C CA . MET A 1 193 ? 11.603 -9.581 -18.715 1.00 88.38 193 MET A CA 1
ATOM 1537 C C . MET A 1 193 ? 10.384 -9.570 -17.790 1.00 88.38 193 MET A C 1
ATOM 1539 O O . MET A 1 193 ? 9.266 -9.288 -18.217 1.00 88.38 193 MET A O 1
ATOM 1543 N N . GLU A 1 194 ? 10.605 -9.837 -16.503 1.00 90.31 194 GLU A N 1
ATOM 1544 C CA . GLU A 1 194 ? 9.594 -9.691 -15.454 1.00 90.31 194 GLU A CA 1
ATOM 1545 C C . GLU A 1 194 ? 10.038 -8.621 -14.455 1.00 90.31 194 GLU A C 1
ATOM 1547 O O . GLU A 1 194 ? 11.181 -8.618 -14.001 1.00 90.31 194 GLU A O 1
ATOM 1552 N N . CYS A 1 195 ? 9.129 -7.716 -14.094 1.00 89.75 195 CYS A N 1
ATOM 1553 C CA . CYS A 1 195 ? 9.389 -6.637 -13.146 1.00 89.75 195 CYS A CA 1
ATOM 1554 C C . CYS A 1 195 ? 8.365 -6.670 -12.016 1.00 89.75 195 CYS A C 1
ATOM 1556 O O . CYS A 1 195 ? 7.169 -6.858 -12.253 1.00 89.75 195 CYS A O 1
ATOM 1558 N N . TRP A 1 196 ? 8.841 -6.568 -10.775 1.00 90.19 196 TRP A N 1
ATOM 1559 C CA . TRP A 1 196 ? 8.015 -6.686 -9.578 1.00 90.19 196 TRP A CA 1
ATOM 1560 C C . TRP A 1 196 ? 8.221 -5.448 -8.698 1.00 90.19 196 TRP A C 1
ATOM 1562 O O . TRP A 1 196 ? 9.311 -5.230 -8.168 1.00 90.19 196 TRP A O 1
ATOM 1572 N N . PHE A 1 197 ? 7.163 -4.669 -8.491 1.00 88.38 197 PHE A N 1
ATOM 1573 C CA . PHE A 1 197 ? 7.128 -3.582 -7.517 1.00 88.38 197 PHE A CA 1
ATOM 1574 C C . PHE A 1 197 ? 6.434 -4.054 -6.252 1.00 88.38 197 PHE A C 1
ATOM 1576 O O . PHE A 1 197 ? 5.286 -4.489 -6.291 1.00 88.38 197 PHE A O 1
ATOM 1583 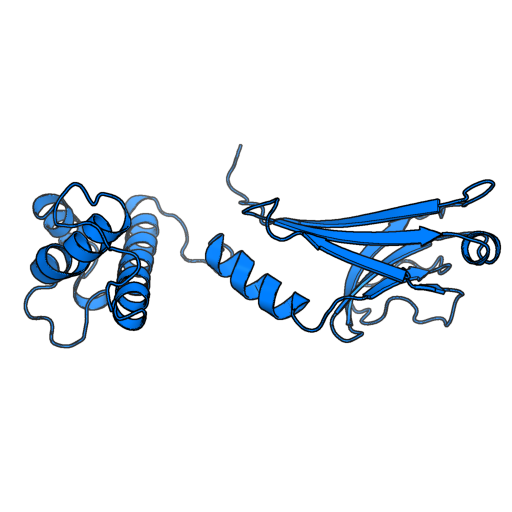N N . SER A 1 198 ? 7.117 -3.951 -5.113 1.00 86.06 198 SER A N 1
ATOM 1584 C CA . SER A 1 198 ? 6.524 -4.279 -3.820 1.00 86.06 198 SER A CA 1
ATOM 1585 C C . SER A 1 198 ? 6.358 -3.036 -2.958 1.00 86.06 198 SER A C 1
ATOM 1587 O O . SER A 1 198 ? 7.349 -2.390 -2.611 1.00 86.06 198 SER A O 1
ATOM 1589 N N . VAL A 1 199 ? 5.128 -2.763 -2.538 1.00 82.12 199 VAL A N 1
ATOM 1590 C CA . VAL A 1 199 ? 4.822 -1.778 -1.497 1.00 82.12 199 VAL A CA 1
ATOM 1591 C C . VAL A 1 199 ? 4.583 -2.544 -0.207 1.00 82.12 199 VAL A C 1
ATOM 1593 O O . VAL A 1 199 ? 3.760 -3.454 -0.177 1.00 82.12 199 VAL A O 1
ATOM 1596 N N . ARG A 1 200 ? 5.301 -2.207 0.864 1.00 81.19 200 ARG A N 1
ATOM 1597 C CA . ARG A 1 200 ? 5.127 -2.860 2.166 1.00 81.19 200 ARG A CA 1
ATOM 1598 C C . ARG A 1 200 ? 4.989 -1.840 3.272 1.00 81.19 200 ARG A C 1
ATOM 1600 O O . ARG A 1 200 ? 5.724 -0.853 3.309 1.00 81.19 200 ARG A O 1
ATOM 1607 N N . LEU A 1 201 ? 4.094 -2.128 4.203 1.00 74.25 201 LEU A N 1
ATOM 1608 C CA . LEU A 1 201 ? 4.019 -1.414 5.458 1.00 74.25 201 LEU A CA 1
ATOM 1609 C C . LEU A 1 201 ? 5.194 -1.848 6.341 1.00 74.25 201 LEU A C 1
ATOM 1611 O O . LEU A 1 201 ? 5.234 -2.974 6.826 1.00 74.25 201 LEU A O 1
ATOM 1615 N N . LYS A 1 202 ? 6.148 -0.945 6.580 1.00 70.38 202 LYS A N 1
ATOM 1616 C CA . LYS A 1 202 ? 7.178 -1.143 7.606 1.00 70.38 202 LYS A CA 1
ATOM 1617 C C . LYS A 1 202 ? 6.765 -0.435 8.890 1.00 70.38 202 LYS A C 1
ATOM 1619 O O . LYS A 1 202 ? 6.534 0.770 8.888 1.00 70.38 202 LYS A O 1
ATOM 1624 N N . SER A 1 203 ? 6.703 -1.185 9.989 1.00 56.44 203 SER A N 1
ATOM 1625 C CA . SER A 1 203 ? 6.709 -0.590 11.325 1.00 56.44 203 SER A CA 1
ATOM 1626 C C . SER A 1 203 ? 8.131 -0.122 11.619 1.00 56.44 203 SER A C 1
ATOM 1628 O O . SER A 1 203 ? 9.053 -0.933 11.556 1.00 56.44 203 SER A O 1
ATOM 1630 N N . ASN A 1 204 ? 8.320 1.159 11.934 1.00 50.16 204 ASN A N 1
ATOM 1631 C CA . ASN A 1 204 ? 9.639 1.715 12.264 1.00 50.16 204 ASN A CA 1
ATOM 1632 C C . ASN A 1 204 ? 10.165 1.285 13.652 1.00 50.16 204 ASN A C 1
ATOM 1634 O O . ASN A 1 204 ? 11.233 1.734 14.047 1.00 50.16 204 ASN A O 1
ATOM 1638 N N . ASP A 1 205 ? 9.462 0.385 14.350 1.00 43.16 205 ASP A N 1
ATOM 1639 C CA . ASP A 1 205 ? 9.787 -0.061 15.711 1.00 43.16 205 ASP A CA 1
ATOM 1640 C C . ASP A 1 205 ? 9.991 -1.587 15.813 1.00 43.16 205 ASP A C 1
ATOM 1642 O O . ASP A 1 205 ? 9.393 -2.258 16.656 1.00 43.16 205 ASP A O 1
ATOM 1646 N N . LEU A 1 206 ? 10.834 -2.164 14.955 1.00 33.06 206 LEU A N 1
ATOM 1647 C CA . LEU A 1 206 ? 11.455 -3.464 15.229 1.00 33.06 206 LEU A CA 1
ATOM 1648 C C . LEU A 1 206 ? 12.981 -3.275 15.292 1.00 33.06 206 LEU A C 1
ATOM 1650 O O . LEU A 1 206 ? 13.508 -2.571 14.430 1.00 33.06 206 LEU A O 1
ATOM 1654 N N . PRO A 1 207 ? 13.665 -3.838 16.309 1.00 37.38 207 PRO A N 1
ATOM 1655 C CA . PRO A 1 207 ? 15.126 -3.824 16.386 1.00 37.38 207 PRO A CA 1
ATOM 1656 C C . PRO A 1 207 ? 15.782 -4.516 15.186 1.00 37.38 207 PRO A C 1
ATOM 1658 O O . PRO A 1 207 ? 15.155 -5.438 14.611 1.00 37.38 207 PRO A O 1
#

Radius of gyration: 24.84 Å; Cα contacts (8 Å, |Δi|>4): 269; chains: 1; bounding box: 52×42×67 Å

Solvent-accessible surface area (backbone atoms only — not comparable to full-atom values): 12430 Å² total; per-residue (Å²): 107,72,68,59,49,54,59,47,43,75,81,42,70,47,64,82,45,47,67,88,88,60,90,49,42,66,56,45,49,58,74,52,47,44,51,58,52,36,34,74,77,63,43,64,78,94,48,46,75,50,98,82,57,90,67,64,62,66,60,53,51,52,46,50,50,32,51,50,54,46,47,54,50,48,41,28,73,77,67,66,44,74,91,51,94,83,79,73,49,53,66,56,47,48,53,53,49,49,57,62,51,66,85,40,71,48,44,39,36,25,47,45,88,69,81,84,56,95,81,55,50,54,89,64,88,80,75,48,64,70,49,71,40,80,55,67,47,78,43,63,75,89,32,79,52,31,37,36,43,36,31,31,47,67,52,72,71,48,74,75,47,72,45,38,15,32,40,35,38,27,37,91,78,32,50,72,47,75,49,80,42,95,86,42,45,71,48,85,94,50,66,65,48,76,50,77,51,74,52,65,72,75,74,91,83,67,136

Sequence (207 aa):
MKRALKEINTKISLSDYVPKNTSNPIDYFVDQQYPIRCDLFHAKGSNCILPFSEIEISNIANAYEYLHRLWKKITNVYFYVPNSGGSFTIAGFKDLTNGVFSEGFEMLAVDDPNMPQITDKECNLGGYPEISFSNYSLDNISLPDGIIAKGNIEGEILAEVNYLYKFCLLSENNLFMFKFFEDGITLMGTDKMECWFSVRLKSNDLP

Mean predicted aligned error: 14.84 Å

Organism: NCBI:txid2609417

pLDDT: mean 79.41, std 11.96, range [33.06, 93.75]

Secondary structure (DSSP, 8-state):
-HHHHHHHHTTS-GGGGS-TT-S-HHHHIIIIIHHHHHHHHS--GGG---TT----HHHHHHHHHHHHHHHHHHHHHHH-----TT---HHHHHHHHHHHHHT-EEEEEE---SPPPTT--SS-TT---EEE-SEEEEE-SS-TTEEEEEEEEESGGGTS-S-EEEEEEEETTEEEEEEEEEEEE--TT-SEEEEEEEEE---S---

Foldseek 3Di:
DLVVVVVLCVPDPLCVLDDPPDPDSSVCCVVQLVLLVCQVPPDDPPSHDDPPDPDDVVSSVSSCVSVVVSVLVCCCRVVVPDPDPQDADLVNQCVVVCVQCVQHKKKKWFPDLDDDDPPDFAQCPPPGDMDTFDDWDWDCPVDSFKIKIKGKDFPDSLVVDAFTAKIFIGGPRTTDDIDGDNVTDGQPPPRMDMDMDMDGRDDPPDD